Protein AF-0000000086745652 (afdb_homodimer)

Organism: NCBI:txid471575

Radius of gyration: 22.55 Å; Cα contacts (8 Å, |Δi|>4): 669; chains: 2; bounding box: 60×48×47 Å

Nearest PDB structures (foldseek):
  2cro-assembly1_A  TM=9.012E-01  e=8.575E-05  Phage 434
  3cro-assembly1_L  TM=8.797E-01  e=8.483E-04  Phage 434
  1r69-assembly1_A  TM=8.531E-01  e=6.665E-04  Phage 434
  1rpe-assembly1_L  TM=8.584E-01  e=1.374E-03  Phage 434
  1r63-assembly1_A  TM=8.403E-01  e=1.294E-03  Phage 434

Sequence (356 aa):
MKNLADRLKFVLYKLDISQAEAAKRCRLAQQSLNYIIRNNLDESKLSNRIAEGLNLNPEWLISGKGNFRNPEIYRVPLIDNYFSLGLYIRGQELGEDTQYLLTARFLGNRPFAKRIEKNKIAVCCSKEFEIESVFFHEYLYVTEDYCKVVESKDLYDQRNVYTICEWRIYNVDFSQSNMKNLADRLKFVLYKLDISQAEAAKRCRLAQQSLNYIIRNNLDESKLSNRIAEGLNLNPEWLISGKGNFRNPEIYRVPLIDNYFSLGLYIRGQELGEDTQYLLTARFLGNRPFAKRIEKNKIAVCCSKEFEIESVFFHEYLYVTEDYCKVVESKDLYDQRNVYTICEWRIYNVDFSQSN

Structure (mmCIF, N/CA/C/O backbone):
data_AF-0000000086745652-model_v1
#
loop_
_entity.id
_entity.type
_entity.pdbx_description
1 polymer 'HTH cro/C1-type domain-containing protein'
#
loop_
_atom_site.group_PDB
_atom_site.id
_atom_site.type_symbol
_atom_site.label_atom_id
_atom_site.label_alt_id
_atom_site.label_comp_id
_atom_site.label_asym_id
_atom_site.label_entity_id
_atom_site.label_seq_id
_atom_site.pdbx_PDB_ins_code
_atom_site.Cartn_x
_atom_site.Cartn_y
_atom_site.Cartn_z
_atom_site.occupancy
_atom_site.B_iso_or_equiv
_atom_site.auth_seq_id
_atom_site.auth_comp_id
_atom_site.auth_asym_id
_atom_site.auth_atom_id
_atom_site.pdbx_PDB_model_num
ATOM 1 N N . MET A 1 1 ? 15.023 1.817 -21.156 1 69.06 1 MET A N 1
ATOM 2 C CA . MET A 1 1 ? 16.094 2.523 -20.453 1 69.06 1 MET A CA 1
ATOM 3 C C . MET A 1 1 ? 17.125 1.544 -19.906 1 69.06 1 MET A C 1
ATOM 5 O O . MET A 1 1 ? 16.781 0.63 -19.156 1 69.06 1 MET A O 1
ATOM 9 N N . LYS A 1 2 ? 18.469 1.567 -20.359 1 75.44 2 LYS A N 1
ATOM 10 C CA . LYS A 1 2 ? 19.453 0.5 -20.234 1 75.44 2 LYS A CA 1
ATOM 11 C C . LYS A 1 2 ? 20.219 0.624 -18.922 1 75.44 2 LYS A C 1
ATOM 13 O O . LYS A 1 2 ? 20.609 -0.383 -18.328 1 75.44 2 LYS A O 1
ATOM 18 N N . ASN A 1 3 ? 20.625 1.764 -18.547 1 85 3 ASN A N 1
ATOM 19 C CA . ASN A 1 3 ? 21.453 1.954 -17.359 1 85 3 ASN A CA 1
ATOM 20 C C . ASN A 1 3 ? 20.984 3.145 -16.531 1 85 3 ASN A C 1
ATOM 22 O O . ASN A 1 3 ? 20 3.799 -16.875 1 85 3 ASN A O 1
ATOM 26 N N . LEU A 1 4 ? 21.609 3.34 -15.359 1 89.94 4 LEU A N 1
ATOM 27 C CA . LEU A 1 4 ? 21.266 4.418 -14.438 1 89.94 4 LEU A CA 1
ATOM 28 C C . LEU A 1 4 ? 21.266 5.766 -15.148 1 89.94 4 LEU A C 1
ATOM 30 O O . LEU A 1 4 ? 20.359 6.57 -14.961 1 89.94 4 LEU A O 1
ATOM 34 N N . ALA A 1 5 ? 22.297 5.961 -15.984 1 93 5 ALA A N 1
ATOM 35 C CA . ALA A 1 5 ? 22.422 7.227 -16.703 1 93 5 ALA A CA 1
ATOM 36 C C . ALA A 1 5 ? 21.219 7.473 -17.594 1 93 5 ALA A C 1
ATOM 38 O O . ALA A 1 5 ? 20.656 8.57 -17.609 1 93 5 ALA A O 1
ATOM 39 N N . ASP A 1 6 ? 20.828 6.508 -18.281 1 92.19 6 ASP A N 1
ATOM 40 C CA . ASP A 1 6 ? 19.672 6.605 -19.172 1 92.19 6 ASP A CA 1
ATOM 41 C C . ASP A 1 6 ? 18.406 6.93 -18.375 1 92.19 6 ASP A C 1
ATOM 43 O O . ASP A 1 6 ? 17.594 7.746 -18.797 1 92.19 6 ASP A O 1
ATOM 47 N N . ARG A 1 7 ? 18.266 6.238 -17.234 1 90 7 ARG A N 1
ATOM 48 C CA . ARG A 1 7 ? 17.094 6.445 -16.406 1 90 7 ARG A CA 1
ATOM 49 C C . ARG A 1 7 ? 17.062 7.852 -15.828 1 90 7 ARG A C 1
ATOM 51 O O . ARG A 1 7 ? 16 8.469 -15.719 1 90 7 ARG A O 1
ATOM 58 N N . LEU A 1 8 ? 18.219 8.336 -15.484 1 91.31 8 LEU A N 1
ATOM 59 C CA . LEU A 1 8 ? 18.312 9.695 -14.977 1 91.31 8 LEU A CA 1
ATOM 60 C C . LEU A 1 8 ? 17.969 10.711 -16.062 1 91.31 8 LEU A C 1
ATOM 62 O O . LEU A 1 8 ? 17.25 11.68 -15.805 1 91.31 8 LEU A O 1
ATOM 66 N N . LYS A 1 9 ? 18.422 10.461 -17.234 1 91.44 9 LYS A N 1
ATOM 67 C CA . LYS A 1 9 ? 18.094 11.344 -18.344 1 91.44 9 LYS A CA 1
ATOM 68 C C . LYS A 1 9 ? 16.594 11.359 -18.594 1 91.44 9 LYS A C 1
ATOM 70 O O . LYS A 1 9 ? 16.016 12.422 -18.844 1 91.44 9 LYS A O 1
ATOM 75 N N . PHE A 1 10 ? 16.094 10.203 -18.578 1 88.94 10 PHE A N 1
ATOM 76 C CA . PHE A 1 10 ? 14.656 10.055 -18.75 1 88.94 10 PHE A CA 1
ATOM 77 C C . PHE A 1 10 ? 13.898 10.891 -17.734 1 88.94 10 PHE A C 1
ATOM 79 O O . PHE A 1 10 ? 12.953 11.602 -18.078 1 88.94 10 PHE A O 1
ATOM 86 N N . VAL A 1 11 ? 14.289 10.773 -16.453 1 87 11 VAL A N 1
ATOM 87 C CA . VAL A 1 11 ? 13.617 11.469 -15.359 1 87 11 VAL A CA 1
ATOM 88 C C . VAL A 1 11 ? 13.75 12.977 -15.547 1 87 11 VAL A C 1
ATOM 90 O O . VAL A 1 11 ? 12.789 13.719 -15.352 1 87 11 VAL A O 1
ATOM 93 N N . LEU A 1 12 ? 14.969 13.398 -15.898 1 88.88 12 LEU A N 1
ATOM 94 C CA . LEU A 1 12 ? 15.18 14.828 -16.125 1 88.88 12 LEU A CA 1
ATOM 95 C C . LEU A 1 12 ? 14.289 15.344 -17.25 1 88.88 12 LEU A C 1
ATOM 97 O O . LEU A 1 12 ? 13.719 16.438 -17.141 1 88.88 12 LEU A O 1
ATOM 101 N N . TYR A 1 13 ? 14.172 14.555 -18.203 1 85.12 13 TYR A N 1
ATOM 102 C CA . TYR A 1 13 ? 13.297 14.891 -19.312 1 85.12 13 TYR A CA 1
ATOM 103 C C . TYR A 1 13 ? 11.836 14.93 -18.875 1 85.12 13 TYR A C 1
ATOM 105 O O . TYR A 1 13 ? 11.125 15.891 -19.156 1 85.12 13 TYR A O 1
ATOM 113 N N . LYS A 1 14 ? 11.406 13.906 -18.172 1 80.06 14 LYS A N 1
ATOM 114 C CA . LYS A 1 14 ? 10.016 13.773 -17.75 1 80.06 14 LYS A CA 1
ATOM 115 C C . LYS A 1 14 ? 9.633 14.891 -16.781 1 80.06 14 LYS A C 1
ATOM 117 O O . LYS A 1 14 ? 8.508 15.391 -16.812 1 80.06 14 LYS A O 1
ATOM 122 N N . LEU A 1 15 ? 10.586 15.172 -15.867 1 78.31 15 LEU A N 1
ATOM 123 C CA . LEU A 1 15 ? 10.328 16.203 -14.859 1 78.31 15 LEU A CA 1
ATOM 124 C C . LEU A 1 15 ? 10.594 17.594 -15.422 1 78.31 15 LEU A C 1
ATOM 126 O O . LEU A 1 15 ? 10.281 18.594 -14.781 1 78.31 15 LEU A O 1
ATOM 130 N N . ASP A 1 16 ? 11.141 17.594 -16.625 1 86.94 16 ASP A N 1
ATOM 131 C CA . ASP A 1 16 ? 11.5 18.828 -17.297 1 86.94 16 ASP A CA 1
ATOM 132 C C . ASP A 1 16 ? 12.359 19.719 -16.391 1 86.94 16 ASP A C 1
ATOM 134 O O . ASP A 1 16 ? 12.039 20.891 -16.188 1 86.94 16 ASP A O 1
ATOM 138 N N . ILE A 1 17 ? 13.367 19.141 -15.844 1 86.62 17 ILE A N 1
ATOM 139 C CA . ILE A 1 17 ? 14.297 19.891 -15.008 1 86.62 17 ILE A CA 1
ATOM 140 C C . ILE A 1 17 ? 15.727 19.672 -15.516 1 86.62 17 ILE A C 1
ATOM 142 O O . ILE A 1 17 ? 16.016 18.672 -16.172 1 86.62 17 ILE A O 1
ATOM 146 N N . SER A 1 18 ? 16.578 20.688 -15.211 1 91.94 18 SER A N 1
ATOM 147 C CA . SER A 1 18 ? 17.984 20.609 -15.578 1 91.94 18 SER A CA 1
ATOM 148 C C . SER A 1 18 ? 18.75 19.734 -14.594 1 91.94 18 SER A C 1
ATOM 150 O O . SER A 1 18 ? 18.266 19.422 -13.508 1 91.94 18 SER A O 1
ATOM 152 N N . GLN A 1 19 ? 19.969 19.344 -15.094 1 92.69 19 GLN A N 1
ATOM 153 C CA . GLN A 1 19 ? 20.844 18.609 -14.188 1 92.69 19 GLN A CA 1
ATOM 154 C C . GLN A 1 19 ? 21.156 19.406 -12.938 1 92.69 19 GLN A C 1
ATOM 156 O O . GLN A 1 19 ? 21.234 18.859 -11.836 1 92.69 19 GLN A O 1
ATOM 161 N N . ALA A 1 20 ? 21.328 20.719 -13.102 1 92.5 20 ALA A N 1
ATOM 162 C CA . ALA A 1 20 ? 21.625 21.609 -11.984 1 92.5 20 ALA A CA 1
ATOM 163 C C . ALA A 1 20 ? 20.469 21.625 -10.977 1 92.5 20 ALA A C 1
ATOM 165 O O . ALA A 1 20 ? 20.703 21.5 -9.766 1 92.5 20 ALA A O 1
ATOM 166 N N . GLU A 1 21 ? 19.328 21.734 -11.445 1 89.88 21 GLU A N 1
ATOM 167 C CA . GLU A 1 21 ? 18.141 21.75 -10.586 1 89.88 21 GLU A CA 1
ATOM 168 C C . GLU A 1 21 ? 17.969 20.391 -9.883 1 89.88 21 GLU A C 1
ATOM 170 O O . GLU A 1 21 ? 17.625 20.344 -8.703 1 89.88 21 GLU A O 1
ATOM 175 N N . ALA A 1 22 ? 18.062 19.344 -10.633 1 93.12 22 ALA A N 1
ATOM 176 C CA . ALA A 1 22 ? 17.969 18.016 -10.047 1 93.12 22 ALA A CA 1
ATOM 177 C C . ALA A 1 22 ? 18.984 17.844 -8.922 1 93.12 22 ALA A C 1
ATOM 179 O O . ALA A 1 22 ? 18.656 17.328 -7.855 1 93.12 22 ALA A O 1
ATOM 180 N N . ALA A 1 23 ? 20.219 18.281 -9.188 1 92.56 23 ALA A N 1
ATOM 181 C CA . ALA A 1 23 ? 21.281 18.172 -8.188 1 92.56 23 ALA A CA 1
ATOM 182 C C . ALA A 1 23 ? 20.906 18.938 -6.922 1 92.56 23 ALA A C 1
ATOM 184 O O . ALA A 1 23 ? 21.109 18.453 -5.809 1 92.56 23 ALA A O 1
ATOM 185 N N . LYS A 1 24 ? 20.391 20.047 -7.102 1 87.75 24 LYS A N 1
ATOM 186 C CA . LYS A 1 24 ? 19.953 20.859 -5.973 1 87.75 24 LYS A CA 1
ATOM 187 C C . LYS A 1 24 ? 18.875 20.141 -5.16 1 87.75 24 LYS A C 1
ATOM 189 O O . LYS A 1 24 ? 18.969 20.078 -3.932 1 87.75 24 LYS A O 1
ATOM 194 N N . ARG A 1 25 ? 17.938 19.562 -5.859 1 84.38 25 ARG A N 1
ATOM 195 C CA . ARG A 1 25 ? 16.859 18.828 -5.195 1 84.38 25 ARG A CA 1
ATOM 196 C C . ARG A 1 25 ? 17.406 17.641 -4.418 1 84.38 25 ARG A C 1
ATOM 198 O O . ARG A 1 25 ? 16.844 17.266 -3.381 1 84.38 25 ARG A O 1
ATOM 205 N N . CYS A 1 26 ? 18.406 17.141 -4.93 1 86.5 26 CYS A N 1
ATOM 206 C CA . CYS A 1 26 ? 19 15.953 -4.336 1 86.5 26 CYS A CA 1
ATOM 207 C C . CYS A 1 26 ? 20.047 16.328 -3.297 1 86.5 26 CYS A C 1
ATOM 209 O O . CYS A 1 26 ? 20.625 15.445 -2.65 1 86.5 26 CYS A O 1
ATOM 211 N N . ARG A 1 27 ? 20.281 17.578 -3.195 1 86.12 27 ARG A N 1
ATOM 212 C CA . ARG A 1 27 ? 21.328 18.078 -2.322 1 86.12 27 ARG A CA 1
ATOM 213 C C . ARG A 1 27 ? 22.688 17.484 -2.711 1 86.12 27 ARG A C 1
ATOM 215 O O . ARG A 1 27 ? 23.438 17.016 -1.851 1 86.12 27 ARG A O 1
ATOM 222 N N . LEU A 1 28 ? 22.891 17.469 -3.918 1 89.62 28 LEU A N 1
ATOM 223 C CA . LEU A 1 28 ? 24.141 17 -4.5 1 89.62 28 LEU A CA 1
ATOM 224 C C . LEU A 1 28 ? 24.781 18.109 -5.344 1 89.62 28 LEU A C 1
ATOM 226 O O . LEU A 1 28 ? 24.109 19.031 -5.777 1 89.62 28 LEU A O 1
ATOM 230 N N . ALA A 1 29 ? 26.141 17.953 -5.465 1 90.94 29 ALA A N 1
ATOM 231 C CA . ALA A 1 29 ? 26.797 18.812 -6.453 1 90.94 29 ALA A CA 1
ATOM 232 C C . ALA A 1 29 ? 26.391 18.422 -7.871 1 90.94 29 ALA A C 1
ATOM 234 O O . ALA A 1 29 ? 26.234 17.25 -8.18 1 90.94 29 ALA A O 1
ATOM 235 N N . GLN A 1 30 ? 26.219 19.531 -8.648 1 92.88 30 GLN A N 1
ATOM 236 C CA . GLN A 1 30 ? 25.875 19.297 -10.039 1 92.88 30 GLN A CA 1
ATOM 237 C C . GLN A 1 30 ? 26.875 18.359 -10.703 1 92.88 30 GLN A C 1
ATOM 239 O O . GLN A 1 30 ? 26.5 17.531 -11.547 1 92.88 30 GLN A O 1
ATOM 244 N N . GLN A 1 31 ? 28.094 18.438 -10.32 1 93.62 31 GLN A N 1
ATOM 245 C CA . GLN A 1 31 ? 29.156 17.625 -10.906 1 93.62 31 GLN A CA 1
ATOM 246 C C . GLN A 1 31 ? 28.922 16.141 -10.68 1 93.62 31 GLN A C 1
ATOM 248 O O . GLN A 1 31 ? 29.297 15.312 -11.508 1 93.62 31 GLN A O 1
ATOM 253 N N . SER A 1 32 ? 28.391 15.844 -9.57 1 93.5 32 SER A N 1
ATOM 254 C CA . SER A 1 32 ? 28.094 14.445 -9.258 1 93.5 32 SER A CA 1
ATOM 255 C C . SER A 1 32 ? 27.094 13.852 -10.242 1 93.5 32 SER A C 1
ATOM 257 O O . SER A 1 32 ? 27.297 12.75 -10.75 1 93.5 32 SER A O 1
ATOM 259 N N . LEU A 1 33 ? 26 14.602 -10.469 1 93.56 33 LEU A N 1
ATOM 260 C CA . LEU A 1 33 ? 25 14.141 -11.422 1 93.56 33 LEU A CA 1
ATOM 261 C C . LEU A 1 33 ? 25.562 14.117 -12.836 1 93.56 33 LEU A C 1
ATOM 263 O O . LEU A 1 33 ? 25.297 13.18 -13.602 1 93.56 33 LEU A O 1
ATOM 267 N N . ASN A 1 34 ? 26.297 15.148 -13.148 1 93.81 34 ASN A N 1
ATOM 268 C CA . ASN A 1 34 ? 26.938 15.227 -14.453 1 93.81 34 ASN A CA 1
ATOM 269 C C . ASN A 1 34 ? 27.859 14.031 -14.695 1 93.81 34 ASN A C 1
ATOM 271 O O . ASN A 1 34 ? 27.906 13.484 -15.797 1 93.81 34 ASN A O 1
ATOM 275 N N . TYR A 1 35 ? 28.562 13.68 -13.695 1 94.88 35 TYR A N 1
ATOM 276 C CA . TYR A 1 35 ? 29.484 12.539 -13.789 1 94.88 35 TYR A CA 1
ATOM 277 C C . TYR A 1 35 ? 28.719 11.258 -14.117 1 94.88 35 TYR A C 1
ATOM 279 O O . TYR A 1 35 ? 29.141 10.492 -14.984 1 94.88 35 TYR A O 1
ATOM 287 N N . ILE A 1 36 ? 27.625 11.07 -13.461 1 94.38 36 ILE A N 1
ATOM 288 C CA . ILE A 1 36 ? 26.828 9.867 -13.672 1 94.38 36 ILE A CA 1
ATOM 289 C C . ILE A 1 36 ? 26.328 9.828 -15.109 1 94.38 36 ILE A C 1
ATOM 291 O O . ILE A 1 36 ? 26.438 8.797 -15.781 1 94.38 36 ILE A O 1
ATOM 295 N N . ILE A 1 37 ? 25.781 10.961 -15.594 1 94.25 37 ILE A N 1
ATOM 296 C CA . ILE A 1 37 ? 25.125 11.031 -16.891 1 94.25 37 ILE A CA 1
ATOM 297 C C . ILE A 1 37 ? 26.188 11.016 -18 1 94.25 37 ILE A C 1
ATOM 299 O O . ILE A 1 37 ? 26.078 10.258 -18.969 1 94.25 37 ILE A O 1
ATOM 303 N N . ARG A 1 38 ? 27.234 11.742 -17.812 1 93.81 38 ARG A N 1
ATOM 304 C CA . ARG A 1 38 ? 28.266 11.883 -18.844 1 93.81 38 ARG A CA 1
ATOM 305 C C . ARG A 1 38 ? 29.031 10.578 -19.031 1 93.81 38 ARG A C 1
ATOM 307 O O . ARG A 1 38 ? 29.406 10.227 -20.156 1 93.81 38 ARG A O 1
ATOM 314 N N . ASN A 1 39 ? 29.297 9.93 -17.938 1 94.56 39 ASN A N 1
ATOM 315 C CA . ASN A 1 39 ? 30.094 8.711 -18.016 1 94.56 39 ASN A CA 1
ATOM 316 C C . ASN A 1 39 ? 29.219 7.477 -18.219 1 94.56 39 ASN A C 1
ATOM 318 O O . ASN A 1 39 ? 29.703 6.348 -18.141 1 94.56 39 ASN A O 1
ATOM 322 N N . ASN A 1 40 ? 27.953 7.645 -18.391 1 92.94 40 ASN A N 1
ATOM 323 C CA . ASN A 1 40 ? 27 6.578 -18.688 1 92.94 40 ASN A CA 1
ATOM 324 C C . ASN A 1 40 ? 27.078 5.453 -17.656 1 92.94 40 ASN A C 1
ATOM 326 O O . ASN A 1 40 ? 27.203 4.285 -18.016 1 92.94 40 ASN A O 1
ATOM 330 N N . LEU A 1 41 ? 27.016 5.809 -16.375 1 91.44 41 LEU A N 1
ATOM 331 C CA . LEU A 1 41 ? 27.188 4.836 -15.305 1 91.44 41 LEU A CA 1
ATOM 332 C C . LEU A 1 41 ? 25.984 3.918 -15.195 1 91.44 41 LEU A C 1
ATOM 334 O O . LEU A 1 41 ? 24.844 4.367 -15.344 1 91.44 41 LEU A O 1
ATOM 338 N N . ASP A 1 42 ? 26.25 2.648 -14.875 1 86.38 42 ASP A N 1
ATOM 339 C CA . ASP A 1 42 ? 25.203 1.664 -14.656 1 86.38 42 ASP A CA 1
ATOM 340 C C . ASP A 1 42 ? 24.656 1.742 -13.234 1 86.38 42 ASP A C 1
ATOM 342 O O . ASP A 1 42 ? 23.5 1.385 -12.984 1 86.38 42 ASP A O 1
ATOM 346 N N . GLU A 1 43 ? 25.562 2.168 -12.32 1 82.69 43 GLU A N 1
ATOM 347 C CA . GLU A 1 43 ? 25.219 2.24 -10.906 1 82.69 43 GLU A CA 1
ATOM 348 C C . GLU A 1 43 ? 25.953 3.373 -10.211 1 82.69 43 GLU A C 1
ATOM 350 O O . GLU A 1 43 ? 26.938 3.895 -10.742 1 82.69 43 GLU A O 1
ATOM 355 N N . SER A 1 44 ? 25.391 3.908 -9.203 1 85.19 44 SER A N 1
ATOM 356 C CA . SER A 1 44 ? 26 4.945 -8.383 1 85.19 44 SER A CA 1
ATOM 357 C C . SER A 1 44 ? 25.578 4.82 -6.926 1 85.19 44 SER A C 1
ATOM 359 O O . SER A 1 44 ? 24.438 4.48 -6.633 1 85.19 44 SER A O 1
ATOM 361 N N . LYS A 1 45 ? 26.5 4.996 -6.055 1 77.31 45 LYS A N 1
ATOM 362 C CA . LYS A 1 45 ? 26.172 5.031 -4.629 1 77.31 45 LYS A CA 1
ATOM 363 C C . LYS A 1 45 ? 25.203 6.152 -4.309 1 77.31 45 LYS A C 1
ATOM 365 O O . LYS A 1 45 ? 24.562 6.148 -3.25 1 77.31 45 LYS A O 1
ATOM 370 N N . LEU A 1 46 ? 25.062 7.059 -5.195 1 81 46 LEU A N 1
ATOM 371 C CA . LEU A 1 46 ? 24.219 8.234 -4.977 1 81 46 LEU A CA 1
ATOM 372 C C . LEU A 1 46 ? 22.781 7.953 -5.383 1 81 46 LEU A C 1
ATOM 374 O O . LEU A 1 46 ? 21.906 8.812 -5.223 1 81 46 LEU A O 1
ATOM 378 N N . SER A 1 47 ? 22.5 6.766 -5.848 1 83.75 47 SER A N 1
ATOM 379 C CA . SER A 1 47 ? 21.203 6.461 -6.445 1 83.75 47 SER A CA 1
ATOM 380 C C . SER A 1 47 ? 20.062 6.676 -5.453 1 83.75 47 SER A C 1
ATOM 382 O O . SER A 1 47 ? 19.031 7.23 -5.801 1 83.75 47 SER A O 1
ATOM 384 N N . ASN A 1 48 ? 20.219 6.285 -4.27 1 70 48 ASN A N 1
ATOM 385 C CA . ASN A 1 48 ? 19.172 6.453 -3.27 1 70 48 ASN A CA 1
ATOM 386 C C . ASN A 1 48 ? 18.891 7.926 -2.988 1 70 48 ASN A C 1
ATOM 388 O O . ASN A 1 48 ? 17.734 8.328 -2.881 1 70 48 ASN A O 1
ATOM 392 N N . ARG A 1 49 ? 19.953 8.664 -2.867 1 72.88 49 ARG A N 1
ATOM 393 C CA . ARG A 1 49 ? 19.797 10.094 -2.633 1 72.88 49 ARG A CA 1
ATOM 394 C C . ARG A 1 49 ? 19.094 10.773 -3.805 1 72.88 49 ARG A C 1
ATOM 396 O O . ARG A 1 49 ? 18.25 11.648 -3.607 1 72.88 49 ARG A O 1
ATOM 403 N N . ILE A 1 50 ? 19.469 10.359 -4.977 1 87.62 50 ILE A N 1
ATOM 404 C CA . ILE A 1 50 ? 18.844 10.906 -6.18 1 87.62 50 ILE A CA 1
ATOM 405 C C . ILE A 1 50 ? 17.359 10.539 -6.211 1 87.62 50 ILE A C 1
ATOM 407 O O . ILE A 1 50 ? 16.516 11.383 -6.492 1 87.62 50 ILE A O 1
ATOM 411 N N . ALA A 1 51 ? 17.078 9.32 -5.844 1 81.12 51 ALA A N 1
ATOM 412 C CA . ALA A 1 51 ? 15.688 8.883 -5.828 1 81.12 51 ALA A CA 1
ATOM 413 C C . ALA A 1 51 ? 14.867 9.695 -4.832 1 81.12 51 ALA A C 1
ATOM 415 O O . ALA A 1 51 ? 13.75 10.117 -5.137 1 81.12 51 ALA A O 1
ATOM 416 N N . GLU A 1 52 ? 15.445 9.891 -3.734 1 70.12 52 GLU A N 1
ATOM 417 C CA . GLU A 1 52 ? 14.773 10.656 -2.691 1 70.12 52 GLU A CA 1
ATOM 418 C C . GLU A 1 52 ? 14.562 12.109 -3.127 1 70.12 52 GLU A C 1
ATOM 420 O O . GLU A 1 52 ? 13.461 12.648 -2.99 1 70.12 52 GLU A O 1
ATOM 425 N N . GLY A 1 53 ? 15.57 12.68 -3.611 1 76.19 53 GLY A N 1
ATOM 426 C CA . GLY A 1 53 ? 15.523 14.086 -3.984 1 76.19 53 GLY A CA 1
ATOM 427 C C . GLY A 1 53 ? 14.57 14.359 -5.137 1 76.19 53 GLY A C 1
ATOM 428 O O . GLY A 1 53 ? 13.984 15.445 -5.215 1 76.19 53 GLY A O 1
ATOM 429 N N . LEU A 1 54 ? 14.453 13.352 -6.02 1 82.31 54 LEU A N 1
ATOM 430 C CA . LEU A 1 54 ? 13.602 13.523 -7.191 1 82.31 54 LEU A CA 1
ATOM 431 C C . LEU A 1 54 ? 12.297 12.75 -7.035 1 82.31 54 LEU A C 1
ATOM 433 O O . LEU A 1 54 ? 11.508 12.648 -7.98 1 82.31 54 LEU A O 1
ATOM 437 N N . ASN A 1 55 ? 12.078 12.164 -5.809 1 74.94 55 ASN A N 1
ATOM 438 C CA . ASN A 1 55 ? 10.891 11.375 -5.492 1 74.94 55 ASN A CA 1
ATOM 439 C C . ASN A 1 55 ? 10.672 10.258 -6.516 1 74.94 55 ASN A C 1
ATOM 441 O O . ASN A 1 55 ? 9.578 10.125 -7.062 1 74.94 55 ASN A O 1
ATOM 445 N N . LEU A 1 56 ? 11.758 9.648 -6.75 1 77.38 56 LEU A N 1
ATOM 446 C CA . LEU A 1 56 ? 11.719 8.531 -7.688 1 77.38 56 LEU A CA 1
ATOM 447 C C . LEU A 1 56 ? 11.641 7.203 -6.945 1 77.38 56 LEU A C 1
ATOM 449 O O . LEU A 1 56 ? 11.992 7.121 -5.766 1 77.38 56 LEU A O 1
ATOM 453 N N . ASN A 1 57 ? 11.055 6.25 -7.605 1 69.44 57 ASN A N 1
ATOM 454 C CA . ASN A 1 57 ? 11.172 4.855 -7.18 1 69.44 57 ASN A CA 1
ATOM 455 C C . ASN A 1 57 ? 12.625 4.395 -7.172 1 69.44 57 ASN A C 1
ATOM 457 O O . ASN A 1 57 ? 13.258 4.289 -8.227 1 69.44 57 ASN A O 1
ATOM 461 N N . PRO A 1 58 ? 13.156 4.211 -5.953 1 70.5 58 PRO A N 1
ATOM 462 C CA . PRO A 1 58 ? 14.578 3.844 -5.91 1 70.5 58 PRO A CA 1
ATOM 463 C C . PRO A 1 58 ? 14.867 2.535 -6.641 1 70.5 58 PRO A C 1
ATOM 465 O O . PRO A 1 58 ? 15.922 2.396 -7.266 1 70.5 58 PRO A O 1
ATOM 468 N N . GLU A 1 59 ? 13.938 1.68 -6.582 1 64.81 59 GLU A N 1
ATOM 469 C CA . GLU A 1 59 ? 14.148 0.411 -7.273 1 64.81 59 GLU A CA 1
ATOM 470 C C . GLU A 1 59 ? 14.242 0.614 -8.781 1 64.81 59 GLU A C 1
ATOM 472 O O . GLU A 1 59 ? 15.094 0.023 -9.445 1 64.81 59 GLU A O 1
ATOM 477 N N . TRP A 1 60 ? 13.32 1.39 -9.25 1 75.12 60 TRP A N 1
ATOM 478 C CA . TRP A 1 60 ? 13.367 1.696 -10.68 1 75.12 60 TRP A CA 1
ATOM 479 C C . TRP A 1 60 ? 14.68 2.377 -11.047 1 75.12 60 TRP A C 1
ATOM 481 O O . TRP A 1 60 ? 15.297 2.037 -12.062 1 75.12 60 TRP A O 1
ATOM 491 N N . LEU A 1 61 ? 15.078 3.352 -10.188 1 81.75 61 LEU A N 1
ATOM 492 C CA . LEU A 1 61 ? 16.281 4.109 -10.523 1 81.75 61 LEU A CA 1
ATOM 493 C C . LEU A 1 61 ? 17.516 3.201 -10.539 1 81.75 61 LEU A C 1
ATOM 495 O O . LEU A 1 61 ? 18.375 3.342 -11.398 1 81.75 61 LEU A O 1
ATOM 499 N N . ILE A 1 62 ? 17.5 2.227 -9.648 1 74.12 62 ILE A N 1
ATOM 500 C CA . ILE A 1 62 ? 18.688 1.383 -9.461 1 74.12 62 ILE A CA 1
ATOM 501 C C . ILE A 1 62 ? 18.641 0.222 -10.453 1 74.12 62 ILE A C 1
ATOM 503 O O . ILE A 1 62 ? 19.656 -0.091 -11.086 1 74.12 62 ILE A O 1
ATOM 507 N N . SER A 1 63 ? 17.453 -0.337 -10.672 1 69.38 63 SER A N 1
ATOM 508 C CA . SER A 1 63 ? 17.438 -1.591 -11.422 1 69.38 63 SER A CA 1
ATOM 509 C C . SER A 1 63 ? 16.641 -1.444 -12.719 1 69.38 63 SER A C 1
ATOM 511 O O . SER A 1 63 ? 16.734 -2.295 -13.609 1 69.38 63 SER A O 1
ATOM 513 N N . GLY A 1 64 ? 15.93 -0.391 -12.773 1 70.75 64 GLY A N 1
ATOM 514 C CA . GLY A 1 64 ? 15.078 -0.215 -13.938 1 70.75 64 GLY A CA 1
ATOM 515 C C . GLY A 1 64 ? 13.742 -0.917 -13.812 1 70.75 64 GLY A C 1
ATOM 516 O O . GLY A 1 64 ? 12.914 -0.849 -14.719 1 70.75 64 GLY A O 1
ATOM 517 N N . LYS A 1 65 ? 13.625 -1.485 -12.664 1 60.75 65 LYS A N 1
ATOM 518 C CA . LYS A 1 65 ? 12.383 -2.234 -12.477 1 60.75 65 LYS A CA 1
ATOM 519 C C . LYS A 1 65 ? 11.297 -1.354 -11.859 1 60.75 65 LYS A C 1
ATOM 521 O O . LYS A 1 65 ? 11.562 -0.582 -10.938 1 60.75 65 LYS A O 1
ATOM 526 N N . GLY A 1 66 ? 10.086 -1.334 -12.43 1 60.22 66 GLY A N 1
ATOM 527 C CA . GLY A 1 66 ? 8.961 -0.568 -11.914 1 60.22 66 GLY A CA 1
ATOM 528 C C . GLY A 1 66 ? 8.805 0.783 -12.586 1 60.22 66 GLY A C 1
ATOM 529 O O . GLY A 1 66 ? 9.375 1.024 -13.648 1 60.22 66 GLY A O 1
ATOM 530 N N . ASN A 1 67 ? 7.953 1.679 -11.977 1 62.88 67 ASN A N 1
ATOM 531 C CA . ASN A 1 67 ? 7.734 3.047 -12.438 1 62.88 67 ASN A CA 1
ATOM 532 C C . ASN A 1 67 ? 8.734 4.016 -11.805 1 62.88 67 ASN A C 1
ATOM 534 O O . ASN A 1 67 ? 9.188 3.799 -10.68 1 62.88 67 ASN A O 1
ATOM 538 N N . PHE A 1 68 ? 9.172 4.961 -12.641 1 70.19 68 PHE A N 1
ATOM 539 C CA . PHE A 1 68 ? 10.203 5.871 -12.156 1 70.19 68 PHE A CA 1
ATOM 540 C C . PHE A 1 68 ? 9.68 6.699 -10.984 1 70.19 68 PHE A C 1
ATOM 542 O O . PHE A 1 68 ? 10.461 7.168 -10.156 1 70.19 68 PHE A O 1
ATOM 549 N N . ARG A 1 69 ? 8.422 6.906 -11.016 1 60.19 69 ARG A N 1
ATOM 550 C CA . ARG A 1 69 ? 7.879 7.66 -9.883 1 60.19 69 ARG A CA 1
ATOM 551 C C . ARG A 1 69 ? 7.73 6.773 -8.656 1 60.19 69 ARG A C 1
ATOM 553 O O . ARG A 1 69 ? 7.406 5.59 -8.773 1 60.19 69 ARG A O 1
ATOM 560 N N . ASN A 1 70 ? 8.445 7.188 -7.609 1 54.69 70 ASN A N 1
ATOM 561 C CA . ASN A 1 70 ? 8.156 6.48 -6.363 1 54.69 70 ASN A CA 1
ATOM 562 C C . ASN A 1 70 ? 6.672 6.129 -6.254 1 54.69 70 ASN A C 1
ATOM 564 O O . ASN A 1 70 ? 5.812 6.988 -6.438 1 54.69 70 ASN A O 1
ATOM 568 N N . PRO A 1 71 ? 6.43 4.883 -6.473 1 53.62 71 PRO A N 1
ATOM 569 C CA . PRO A 1 71 ? 5.016 4.738 -6.121 1 53.62 71 PRO A CA 1
ATOM 570 C C . PRO A 1 71 ? 4.664 5.414 -4.797 1 53.62 71 PRO A C 1
ATOM 572 O O . PRO A 1 71 ? 5.41 5.301 -3.822 1 53.62 71 PRO A O 1
ATOM 575 N N . GLU A 1 72 ? 4.129 6.559 -4.895 1 63.94 72 GLU A N 1
ATOM 576 C CA . GLU A 1 72 ? 3.719 7.125 -3.613 1 63.94 72 GLU A CA 1
ATOM 577 C C . GLU A 1 72 ? 3.09 6.059 -2.717 1 63.94 72 GLU A C 1
ATOM 579 O O . GLU A 1 72 ? 2.221 5.305 -3.156 1 63.94 72 GLU A O 1
ATOM 584 N N . ILE A 1 73 ? 3.904 5.562 -1.692 1 73.38 73 ILE A N 1
ATOM 585 C CA . ILE A 1 73 ? 3.355 4.637 -0.709 1 73.38 73 ILE A CA 1
ATOM 586 C C . ILE A 1 73 ? 2.859 5.41 0.51 1 73.38 73 ILE A C 1
ATOM 588 O O . ILE A 1 73 ? 3.645 6.074 1.192 1 73.38 73 ILE A O 1
ATOM 592 N N . TYR A 1 74 ? 1.626 5.32 0.628 1 80.19 74 TYR A N 1
ATOM 593 C CA . TYR A 1 74 ? 1.025 5.934 1.807 1 80.19 74 TYR A CA 1
ATOM 594 C C . TYR A 1 74 ? 0.566 4.871 2.799 1 80.19 74 TYR A C 1
ATOM 596 O O . TYR A 1 74 ? 0.019 3.84 2.406 1 80.19 74 TYR A O 1
ATOM 604 N N . ARG A 1 75 ? 0.882 5.164 4.02 1 82.75 75 ARG A N 1
ATOM 605 C CA . ARG A 1 75 ? 0.458 4.281 5.105 1 82.75 75 ARG A CA 1
ATOM 606 C C . ARG A 1 75 ? -0.727 4.875 5.859 1 82.75 75 ARG A C 1
ATOM 608 O O . ARG A 1 75 ? -0.645 5.988 6.379 1 82.75 75 ARG A O 1
ATOM 615 N N . VAL A 1 76 ? -1.762 4.109 5.852 1 90.44 76 VAL A N 1
ATOM 616 C CA . VAL A 1 76 ? -2.965 4.527 6.562 1 90.44 76 VAL A CA 1
ATOM 617 C C . VAL A 1 76 ? -3.127 3.699 7.836 1 90.44 76 VAL A C 1
ATOM 619 O O . VAL A 1 76 ? -3.355 2.49 7.77 1 90.44 76 VAL A O 1
ATOM 622 N N . PRO A 1 77 ? -3.023 4.34 8.984 1 89.94 77 PRO A N 1
ATOM 623 C CA . PRO A 1 77 ? -3.131 3.555 10.211 1 89.94 77 PRO A CA 1
ATOM 624 C C . PRO A 1 77 ? -4.527 2.971 10.422 1 89.94 77 PRO A C 1
ATOM 626 O O . PRO A 1 77 ? -5.527 3.658 10.195 1 89.94 77 PRO A O 1
ATOM 629 N N . LEU A 1 78 ? -4.531 1.731 10.797 1 93.5 78 LEU A N 1
ATOM 630 C CA . LEU A 1 78 ? -5.762 1.06 11.203 1 93.5 78 LEU A CA 1
ATOM 631 C C . LEU A 1 78 ? -5.996 1.205 12.703 1 93.5 78 LEU A C 1
ATOM 633 O O . LEU A 1 78 ? -5.246 0.652 13.508 1 93.5 78 LEU A O 1
ATOM 637 N N . ILE A 1 79 ? -7.039 1.955 13.031 1 93.56 79 ILE A N 1
ATOM 638 C CA . ILE A 1 79 ? -7.297 2.271 14.43 1 93.56 79 ILE A CA 1
ATOM 639 C C . ILE A 1 79 ? -8.688 1.782 14.828 1 93.56 79 ILE A C 1
ATOM 641 O O . ILE A 1 79 ? -9.68 2.484 14.617 1 93.56 79 ILE A O 1
ATOM 645 N N . ASP A 1 80 ? -8.766 0.688 15.531 1 90.56 80 ASP A N 1
ATOM 646 C CA . ASP A 1 80 ? -10.047 0.052 15.828 1 90.56 80 ASP A CA 1
ATOM 647 C C . ASP A 1 80 ? -10.695 0.669 17.062 1 90.56 80 ASP A C 1
ATOM 649 O O . ASP A 1 80 ? -11.914 0.848 17.109 1 90.56 80 ASP A O 1
ATOM 653 N N . ASN A 1 81 ? -9.898 1.004 17.922 1 89.75 81 ASN A N 1
ATOM 654 C CA . ASN A 1 81 ? -10.398 1.579 19.172 1 89.75 81 ASN A CA 1
ATOM 655 C C . ASN A 1 81 ? -10.781 3.047 18.984 1 89.75 81 ASN A C 1
ATOM 657 O O . ASN A 1 81 ? -9.953 3.863 18.578 1 89.75 81 ASN A O 1
ATOM 661 N N . TYR A 1 82 ? -12.117 3.35 19.359 1 87.31 82 TYR A N 1
ATOM 662 C CA . TYR A 1 82 ? -12.594 4.707 19.109 1 87.31 82 TYR A CA 1
ATOM 663 C C . TYR A 1 82 ? -11.836 5.711 19.984 1 87.31 82 TYR A C 1
ATOM 665 O O . TYR A 1 82 ? -11.617 6.852 19.562 1 87.31 82 TYR A O 1
ATOM 673 N N . PHE A 1 83 ? -11.438 5.312 21.172 1 87.31 83 PHE A N 1
ATOM 674 C CA . PHE A 1 83 ? -10.664 6.207 22.031 1 87.31 83 PHE A CA 1
ATOM 675 C C . PHE A 1 83 ? -9.336 6.559 21.375 1 87.31 83 PHE A C 1
ATOM 677 O O . PHE A 1 83 ? -8.977 7.734 21.281 1 87.31 83 PHE A O 1
ATOM 684 N N . SER A 1 84 ? -8.641 5.578 20.891 1 90.19 84 SER A N 1
ATOM 685 C CA . SER A 1 84 ? -7.367 5.785 20.203 1 90.19 84 SER A CA 1
ATOM 686 C C . SER A 1 84 ? -7.547 6.645 18.953 1 90.19 84 SER A C 1
ATOM 688 O O . SER A 1 84 ? -6.699 7.48 18.641 1 90.19 84 SER A O 1
ATOM 690 N N . LEU A 1 85 ? -8.633 6.355 18.281 1 93.75 85 LEU A N 1
ATOM 691 C CA . LEU A 1 85 ? -8.922 7.133 17.078 1 93.75 85 LEU A CA 1
ATOM 692 C C . LEU A 1 85 ? -9.086 8.609 17.422 1 93.75 85 LEU A C 1
ATOM 694 O O . LEU A 1 85 ? -8.539 9.477 16.734 1 93.75 85 LEU A O 1
ATOM 698 N N . GLY A 1 86 ? -9.828 8.875 18.438 1 88.81 86 GLY A N 1
ATOM 699 C CA . GLY A 1 86 ? -9.977 10.25 18.906 1 88.81 86 GLY A CA 1
ATOM 700 C C . GLY A 1 86 ? -8.648 10.922 19.203 1 88.81 86 GLY A C 1
ATOM 701 O O . GLY A 1 86 ? -8.43 12.07 18.828 1 88.81 86 GLY A O 1
ATOM 702 N N . LEU A 1 87 ? -7.824 10.242 19.875 1 88.19 87 LEU A N 1
ATOM 703 C CA . LEU A 1 87 ? -6.508 10.766 20.219 1 88.19 87 LEU A CA 1
ATOM 704 C C . LEU A 1 87 ? -5.68 11.023 18.969 1 88.19 87 LEU A C 1
ATOM 706 O O . LEU A 1 87 ? -5.016 12.055 18.859 1 88.19 87 LEU A O 1
ATOM 710 N N . TYR A 1 88 ? -5.711 10.156 18.062 1 92.12 88 TYR A N 1
ATOM 711 C CA . TYR A 1 88 ? -4.969 10.297 16.812 1 92.12 88 TYR A CA 1
ATOM 712 C C . TYR A 1 88 ? -5.422 11.539 16.047 1 92.12 88 TYR A C 1
ATOM 714 O O . TYR A 1 88 ? -4.594 12.312 15.555 1 92.12 88 TYR A O 1
ATOM 722 N N . ILE A 1 89 ? -6.691 11.656 15.969 1 87.69 89 ILE A N 1
ATOM 723 C CA . ILE A 1 89 ? -7.27 12.781 15.242 1 87.69 89 ILE A CA 1
ATOM 724 C C . ILE A 1 89 ? -6.816 14.094 15.875 1 87.69 89 ILE A C 1
ATOM 726 O O . ILE A 1 89 ? -6.594 15.086 15.172 1 87.69 89 ILE A O 1
ATOM 730 N N . ARG A 1 90 ? -6.555 14.07 17.141 1 86.62 90 ARG A N 1
ATOM 731 C CA . ARG A 1 90 ? -6.152 15.266 17.875 1 86.62 90 ARG A CA 1
ATOM 732 C C . ARG A 1 90 ? -4.641 15.461 17.812 1 86.62 90 ARG A C 1
ATOM 734 O O . ARG A 1 90 ? -4.098 16.344 18.484 1 86.62 90 ARG A O 1
ATOM 741 N N . GLY A 1 91 ? -4.027 14.578 17.141 1 85 91 GLY A N 1
ATOM 742 C CA . GLY A 1 91 ? -2.615 14.812 16.875 1 85 91 GLY A CA 1
ATOM 743 C C . GLY A 1 91 ? -1.705 13.922 17.703 1 85 91 GLY A C 1
ATOM 744 O O . GLY A 1 91 ? -0.48 14.031 17.625 1 85 91 GLY A O 1
ATOM 745 N N . GLN A 1 92 ? -2.26 13.07 18.438 1 85.5 92 GLN A N 1
ATOM 746 C CA . GLN A 1 92 ? -1.431 12.18 19.234 1 85.5 92 GLN A CA 1
ATOM 747 C C . GLN A 1 92 ? -0.827 11.07 18.375 1 85.5 92 GLN A C 1
ATOM 749 O O . GLN A 1 92 ? -1.405 10.68 17.359 1 85.5 92 GLN A O 1
ATOM 754 N N . GLU A 1 93 ? 0.299 10.586 18.844 1 78.69 93 GLU A N 1
ATOM 755 C CA . GLU A 1 93 ? 0.981 9.523 18.109 1 78.69 93 GLU A CA 1
ATOM 756 C C . GLU A 1 93 ? 0.407 8.156 18.469 1 78.69 93 GLU A C 1
ATOM 758 O O . GLU A 1 93 ? -0.155 7.973 19.547 1 78.69 93 GLU A O 1
ATOM 763 N N . LEU A 1 94 ? 0.597 7.324 17.5 1 79 94 LEU A N 1
ATOM 764 C CA . LEU A 1 94 ? 0.102 5.965 17.688 1 79 94 LEU A CA 1
ATOM 765 C C . LEU A 1 94 ? 1.201 5.059 18.234 1 79 94 LEU A C 1
ATOM 767 O O . LEU A 1 94 ? 2.383 5.406 18.188 1 79 94 LEU A O 1
ATOM 771 N N . GLY A 1 95 ? 0.736 3.98 18.781 1 71.44 95 GLY A N 1
ATOM 772 C CA . GLY A 1 95 ? 1.673 3.006 19.312 1 71.44 95 GLY A CA 1
ATOM 773 C C . GLY A 1 95 ? 2.516 2.336 18.25 1 71.44 95 GLY A C 1
ATOM 774 O O . GLY A 1 95 ? 2.17 2.369 17.062 1 71.44 95 GLY A O 1
ATOM 775 N N . GLU A 1 96 ? 3.535 1.602 18.656 1 63.94 96 GLU A N 1
ATOM 776 C CA . GLU A 1 96 ? 4.469 0.933 17.75 1 63.94 96 GLU A CA 1
ATOM 777 C C . GLU A 1 96 ? 3.828 -0.285 17.094 1 63.94 96 GLU A C 1
ATOM 779 O O . GLU A 1 96 ? 4.242 -0.701 16.016 1 63.94 96 GLU A O 1
ATOM 784 N N . ASP A 1 97 ? 2.826 -0.709 17.672 1 69 97 ASP A N 1
ATOM 785 C CA . ASP A 1 97 ? 2.209 -1.936 17.172 1 69 97 ASP A CA 1
ATOM 786 C C . ASP A 1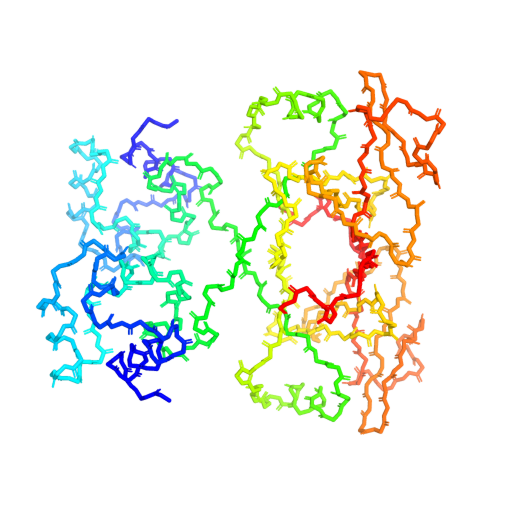 97 ? 1.039 -1.625 16.25 1 69 97 ASP A C 1
ATOM 788 O O . ASP A 1 97 ? 0.289 -2.525 15.859 1 69 97 ASP A O 1
ATOM 792 N N . THR A 1 98 ? 0.946 -0.409 15.867 1 79.44 98 THR A N 1
ATOM 793 C CA . THR A 1 98 ? -0.158 -0.021 14.992 1 79.44 98 THR A CA 1
ATOM 794 C C . THR A 1 98 ? -0.046 -0.711 13.641 1 79.44 98 THR A C 1
ATOM 796 O O . THR A 1 98 ? 1.042 -0.79 13.062 1 79.44 98 THR A O 1
ATOM 799 N N . GLN A 1 99 ? -1.19 -1.263 13.258 1 82.44 99 GLN A N 1
ATOM 800 C CA . GLN A 1 99 ? -1.272 -1.822 11.914 1 82.44 99 GLN A CA 1
ATOM 801 C C . GLN A 1 99 ? -1.582 -0.738 10.883 1 82.44 99 GLN A C 1
ATOM 803 O O . GLN A 1 99 ? -2.246 0.252 11.195 1 82.44 99 GLN A O 1
ATOM 808 N N . TYR A 1 100 ? -1.118 -0.984 9.625 1 86 100 TYR A N 1
ATOM 809 C CA . TYR A 1 100 ? -1.341 0.006 8.578 1 86 100 TYR A CA 1
ATOM 810 C C . TYR A 1 100 ? -1.863 -0.652 7.309 1 86 100 TYR A C 1
ATOM 812 O O . TYR A 1 100 ? -1.529 -1.803 7.016 1 86 100 TYR A O 1
ATOM 820 N N . LEU A 1 101 ? -2.707 0.081 6.66 1 90.44 101 LEU A N 1
ATOM 821 C CA . LEU A 1 101 ? -3.045 -0.223 5.273 1 90.44 101 LEU A CA 1
ATOM 822 C C . LEU A 1 101 ? -2.158 0.563 4.312 1 90.44 101 LEU A C 1
ATOM 824 O O . LEU A 1 101 ? -1.766 1.695 4.609 1 90.44 101 LEU A O 1
ATOM 828 N N . LEU A 1 102 ? -1.91 -0.08 3.219 1 87.88 102 LEU A N 1
ATOM 829 C CA . LEU A 1 102 ? -1.093 0.596 2.217 1 87.88 102 LEU A CA 1
ATOM 830 C C . LEU A 1 102 ? -1.95 1.079 1.052 1 87.88 102 LEU A C 1
ATOM 832 O O . LEU A 1 102 ? -2.9 0.403 0.652 1 87.88 102 LEU A O 1
ATOM 836 N N . THR A 1 103 ? -1.633 2.299 0.582 1 88.56 103 THR A N 1
ATOM 837 C CA . THR A 1 103 ? -2.295 2.834 -0.603 1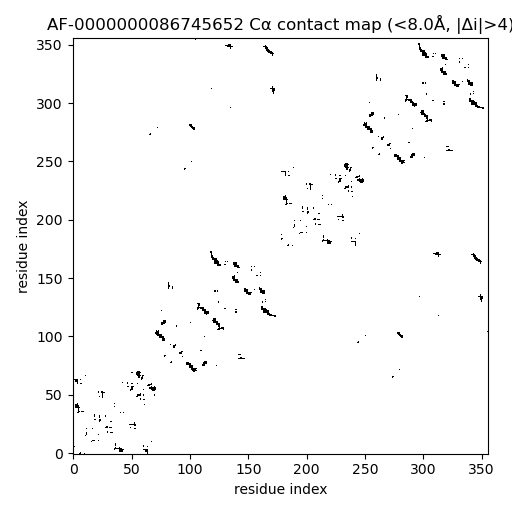 88.56 103 THR A CA 1
ATOM 838 C C . THR A 1 103 ? -1.325 3.676 -1.429 1 88.56 103 THR A C 1
ATOM 840 O O . THR A 1 103 ? -0.356 4.219 -0.895 1 88.56 103 THR A O 1
ATOM 843 N N . ALA A 1 104 ? -1.639 3.699 -2.66 1 81.38 104 ALA A N 1
ATOM 844 C CA . ALA A 1 104 ? -0.861 4.555 -3.555 1 81.38 104 ALA A CA 1
ATOM 845 C C . ALA A 1 104 ? -1.509 5.926 -3.703 1 81.38 104 ALA A C 1
ATOM 847 O O . ALA A 1 104 ? -1.044 6.758 -4.484 1 81.38 104 ALA A O 1
ATOM 848 N N . ARG A 1 105 ? -2.523 6.141 -2.961 1 81.69 105 ARG A N 1
ATOM 849 C CA . ARG A 1 105 ? -3.254 7.398 -3.047 1 81.69 105 ARG A CA 1
ATOM 850 C C . ARG A 1 105 ? -2.969 8.281 -1.836 1 81.69 105 ARG A C 1
ATOM 852 O O . ARG A 1 105 ? -2.951 7.801 -0.701 1 81.69 105 ARG A O 1
ATOM 859 N N . PHE A 1 106 ? -2.789 9.523 -2.201 1 80.06 106 PHE A N 1
ATOM 860 C CA . PHE A 1 106 ? -2.695 10.492 -1.114 1 80.06 106 PHE A CA 1
ATOM 861 C C . PHE A 1 106 ? -4.074 10.812 -0.552 1 80.06 106 PHE A C 1
ATOM 863 O O . PHE A 1 106 ? -4.98 11.203 -1.295 1 80.06 106 PHE A O 1
ATOM 870 N N . LEU A 1 107 ? -4.242 10.609 0.727 1 86.25 107 LEU A N 1
ATOM 871 C CA . LEU A 1 107 ? -5.555 10.781 1.347 1 86.25 107 LEU A CA 1
ATOM 872 C C . LEU A 1 107 ? -5.52 11.883 2.396 1 86.25 107 LEU A C 1
ATOM 874 O O . LEU A 1 107 ? -6.359 11.922 3.299 1 86.25 107 LEU A O 1
ATOM 878 N N . GLY A 1 108 ? -4.504 12.742 2.275 1 77.5 108 GLY A N 1
ATOM 879 C CA . GLY A 1 108 ? -4.34 13.805 3.256 1 77.5 108 GLY A CA 1
ATOM 880 C C . GLY A 1 108 ? -3.273 13.5 4.293 1 77.5 108 GLY A C 1
ATOM 881 O O . GLY A 1 108 ? -2.588 12.484 4.203 1 77.5 108 GLY A O 1
ATOM 882 N N . ASN A 1 109 ? -3.17 14.32 5.293 1 74.25 109 ASN A N 1
ATOM 883 C CA . ASN A 1 109 ? -2.039 14.289 6.211 1 74.25 109 ASN A CA 1
ATOM 884 C C . ASN A 1 109 ? -2.248 13.258 7.32 1 74.25 109 ASN A C 1
ATOM 886 O O . ASN A 1 109 ? -1.283 12.703 7.848 1 74.25 109 ASN A O 1
ATOM 890 N N . ARG A 1 110 ? -3.471 13.109 7.719 1 83.62 110 ARG A N 1
ATOM 891 C CA . ARG A 1 110 ? -3.748 12.172 8.805 1 83.62 110 ARG A CA 1
ATOM 892 C C . ARG A 1 110 ? -4.934 11.273 8.469 1 83.62 110 ARG A C 1
ATOM 894 O O . ARG A 1 110 ? -5.914 11.227 9.219 1 83.62 110 ARG A O 1
ATOM 901 N N . PRO A 1 111 ? -4.777 10.648 7.336 1 90.25 111 PRO A N 1
ATOM 902 C CA . PRO A 1 111 ? -5.82 9.664 7.059 1 90.25 111 PRO A CA 1
ATOM 903 C C . PRO A 1 111 ? -5.836 8.516 8.07 1 90.25 111 PRO A C 1
ATOM 905 O O . PRO A 1 111 ? -4.863 8.328 8.805 1 90.25 111 PRO A O 1
ATOM 908 N N . PHE A 1 112 ? -6.98 7.812 8.125 1 94.12 112 PHE A N 1
ATOM 909 C CA . PHE A 1 112 ? -7.051 6.664 9.023 1 94.12 112 PHE A CA 1
ATOM 910 C C . PHE A 1 112 ? -8.062 5.645 8.523 1 94.12 112 PHE A C 1
ATOM 912 O O . PHE A 1 112 ? -8.883 5.953 7.652 1 94.12 112 PHE A O 1
ATOM 919 N N . ALA A 1 113 ? -7.883 4.512 9.008 1 96.69 113 ALA A N 1
ATOM 920 C CA . ALA A 1 113 ? -8.812 3.426 8.711 1 96.69 113 ALA A CA 1
ATOM 921 C C . ALA A 1 113 ? -9.414 2.846 9.992 1 96.69 113 ALA A C 1
ATOM 923 O O . ALA A 1 113 ? -8.773 2.861 11.047 1 96.69 113 ALA A O 1
ATOM 924 N N . LYS A 1 114 ? -10.648 2.426 9.859 1 96.12 114 LYS A N 1
ATOM 925 C CA . LYS A 1 114 ? -11.359 1.83 10.977 1 96.12 114 LYS A CA 1
ATOM 926 C C . LYS A 1 114 ? -12.141 0.593 10.539 1 96.12 114 LYS A C 1
ATOM 928 O O . LYS A 1 114 ? -12.852 0.626 9.531 1 96.12 114 LYS A O 1
ATOM 933 N N . ARG A 1 115 ? -11.938 -0.433 11.289 1 95.12 115 ARG A N 1
ATOM 934 C CA . ARG A 1 115 ? -12.711 -1.642 11.031 1 95.12 115 ARG A CA 1
ATOM 935 C C . ARG A 1 115 ? -14.164 -1.468 11.484 1 95.12 115 ARG A C 1
ATOM 937 O O . ARG A 1 115 ? -14.422 -1.199 12.656 1 95.12 115 ARG A O 1
ATOM 944 N N . ILE A 1 116 ? -15.078 -1.593 10.547 1 95.06 116 ILE A N 1
ATOM 945 C CA . ILE A 1 116 ? -16.5 -1.399 10.828 1 95.06 116 ILE A CA 1
ATOM 946 C C . ILE A 1 116 ? -17.156 -2.75 11.086 1 95.06 116 ILE A C 1
ATOM 948 O O . ILE A 1 116 ? -18.062 -2.859 11.93 1 95.06 116 ILE A O 1
ATOM 952 N N . GLU A 1 117 ? -16.797 -3.732 10.391 1 92.94 117 GLU A N 1
ATOM 953 C CA . GLU A 1 117 ? -17.156 -5.137 10.562 1 92.94 117 GLU A CA 1
ATOM 954 C C . GLU A 1 117 ? -15.914 -6.023 10.57 1 92.94 117 GLU A C 1
ATOM 956 O O . GLU A 1 117 ? -14.812 -5.555 10.289 1 92.94 117 GLU A O 1
ATOM 961 N N . LYS A 1 118 ? -16.094 -7.262 10.914 1 91.25 118 LYS A N 1
ATOM 962 C CA . LYS A 1 118 ? -14.961 -8.188 11.008 1 91.25 118 LYS A CA 1
ATOM 963 C C . LYS A 1 118 ? -14.133 -8.172 9.719 1 91.25 118 LYS A C 1
ATOM 965 O O . LYS A 1 118 ? -12.906 -8.305 9.766 1 91.25 118 LYS A O 1
ATOM 970 N N . ASN A 1 119 ? -14.758 -7.973 8.602 1 93.75 119 ASN A N 1
ATOM 971 C CA . ASN A 1 119 ? -14.023 -8.062 7.344 1 93.75 119 ASN A CA 1
ATOM 972 C C . ASN A 1 119 ? -14.141 -6.777 6.531 1 93.75 119 ASN A C 1
ATOM 974 O O . ASN A 1 119 ? -13.883 -6.77 5.328 1 93.75 119 ASN A O 1
ATOM 978 N N . LYS A 1 120 ? -14.648 -5.758 7.133 1 95.88 120 LYS A N 1
ATOM 979 C CA . LYS A 1 120 ? -14.914 -4.527 6.395 1 95.88 120 LYS A CA 1
ATOM 980 C C . LYS A 1 120 ? -14.258 -3.326 7.07 1 95.88 120 LYS A C 1
ATOM 982 O O . LYS A 1 120 ? -14.516 -3.053 8.242 1 95.88 120 LYS A O 1
ATOM 987 N N . ILE A 1 121 ? -13.461 -2.635 6.242 1 96.88 121 ILE A N 1
ATOM 988 C CA . ILE A 1 121 ? -12.68 -1.518 6.77 1 96.88 121 ILE A CA 1
ATOM 989 C C . ILE A 1 121 ? -13.031 -0.243 6.008 1 96.88 121 ILE A C 1
ATOM 991 O O . ILE A 1 121 ? -13.125 -0.254 4.777 1 96.88 121 ILE A O 1
ATOM 995 N N . ALA A 1 122 ? -13.328 0.776 6.781 1 97.25 122 ALA A N 1
ATOM 996 C CA . ALA A 1 122 ? -13.508 2.109 6.211 1 97.25 122 ALA A CA 1
ATOM 997 C C . ALA A 1 122 ? -12.195 2.877 6.184 1 97.25 122 ALA A C 1
ATOM 999 O O . ALA A 1 122 ? -11.523 3.02 7.211 1 97.25 122 ALA A O 1
ATOM 1000 N N . VAL A 1 123 ? -11.781 3.309 5.027 1 96.94 123 VAL A N 1
ATOM 1001 C CA . VAL A 1 123 ? -10.625 4.188 4.891 1 96.94 123 VAL A CA 1
ATOM 1002 C C . VAL A 1 123 ? -11.094 5.637 4.758 1 96.94 123 VAL A C 1
ATOM 1004 O O . VAL A 1 123 ? -11.82 5.977 3.824 1 96.94 123 VAL A O 1
ATOM 1007 N N . CYS A 1 124 ? -10.664 6.445 5.641 1 95.81 124 CYS A N 1
ATOM 1008 C CA . CYS A 1 124 ? -11.125 7.824 5.695 1 95.81 124 CYS A CA 1
ATOM 1009 C C . CYS A 1 124 ? -10 8.789 5.344 1 95.81 124 CYS A C 1
ATOM 1011 O O . CYS A 1 124 ? -8.859 8.602 5.777 1 95.81 124 CYS A O 1
ATOM 1013 N N . CYS A 1 125 ? -10.359 9.773 4.566 1 89.06 125 CYS A N 1
ATOM 1014 C CA . CYS A 1 125 ? -9.414 10.836 4.246 1 89.06 125 CYS A CA 1
ATOM 1015 C C . CYS A 1 125 ? -9.305 11.828 5.395 1 89.06 125 CYS A C 1
ATOM 1017 O O . CYS A 1 125 ? -10.164 11.875 6.273 1 89.06 125 CYS A O 1
ATOM 1019 N N . SER A 1 126 ? -8.195 12.562 5.344 1 85.31 126 SER A N 1
ATOM 1020 C CA . SER A 1 126 ? -8.039 13.633 6.324 1 85.31 126 SER A CA 1
ATOM 1021 C C . SER A 1 126 ? -9.078 14.727 6.117 1 85.31 126 SER A C 1
ATOM 1023 O O . SER A 1 126 ? -9.602 14.891 5.016 1 85.31 126 SER A O 1
ATOM 1025 N N . LYS A 1 127 ? -9.359 15.406 7.199 1 83 127 LYS A N 1
ATOM 1026 C CA . LYS A 1 127 ? -10.383 16.438 7.164 1 83 127 LYS A CA 1
ATOM 1027 C C . LYS A 1 127 ? -10.031 17.531 6.148 1 83 127 LYS A C 1
ATOM 1029 O O . LYS A 1 127 ? -10.906 18.047 5.453 1 83 127 LYS A O 1
ATOM 1034 N N . GLU A 1 128 ? -8.812 17.875 6.039 1 75.44 128 GLU A N 1
ATOM 1035 C CA . GLU A 1 128 ? -8.367 18.953 5.168 1 75.44 128 GLU A CA 1
ATOM 1036 C C . GLU A 1 128 ? -8.328 18.5 3.709 1 75.44 128 GLU A C 1
ATOM 1038 O O . GLU A 1 128 ? -8.195 19.328 2.803 1 75.44 128 GLU A O 1
ATOM 1043 N N . PHE A 1 129 ? -8.352 17.25 3.521 1 74.56 129 PHE A N 1
ATOM 1044 C CA . PHE A 1 129 ? -8.305 16.672 2.186 1 74.56 129 PHE A CA 1
ATOM 1045 C C . PHE A 1 129 ? -9.711 16.344 1.688 1 74.56 129 PHE A C 1
ATOM 1047 O O . PHE A 1 129 ? -10.219 15.242 1.911 1 74.56 129 PHE A O 1
ATOM 1054 N N . GLU A 1 130 ? -10.469 17.266 1.178 1 69.25 130 GLU A N 1
ATOM 1055 C CA . GLU A 1 130 ? -11.836 17.078 0.713 1 69.25 130 GLU A CA 1
ATOM 1056 C C . GLU A 1 130 ? -11.867 16.391 -0.654 1 69.25 130 GLU A C 1
ATOM 1058 O O . GLU A 1 130 ? -11.234 16.875 -1.602 1 69.25 130 GLU A O 1
ATOM 1063 N N . ILE A 1 131 ? -12.398 15.234 -0.665 1 73.62 131 ILE A N 1
ATOM 1064 C CA . ILE A 1 131 ? -12.625 14.555 -1.936 1 73.62 131 ILE A CA 1
ATOM 1065 C C . ILE A 1 131 ? -14.078 14.734 -2.369 1 73.62 131 ILE A C 1
ATOM 1067 O O . ILE A 1 131 ? -14.961 14.898 -1.531 1 73.62 131 ILE A O 1
ATOM 1071 N N . GLU A 1 132 ? -14.195 14.898 -3.662 1 77.31 132 GLU A N 1
ATOM 1072 C CA . GLU A 1 132 ? -15.57 14.875 -4.16 1 77.31 132 GLU A CA 1
ATOM 1073 C C . GLU A 1 132 ? -16.109 13.445 -4.195 1 77.31 132 GLU A C 1
ATOM 1075 O O . GLU A 1 132 ? -15.602 12.602 -4.938 1 77.31 132 GLU A O 1
ATOM 1080 N N . SER A 1 133 ? -17.109 13.258 -3.328 1 77.69 133 SER A N 1
ATOM 1081 C CA . SER A 1 133 ? -17.766 11.953 -3.309 1 77.69 133 SER A CA 1
ATOM 1082 C C . SER A 1 133 ? -18.562 11.711 -4.586 1 77.69 133 SER A C 1
ATOM 1084 O O . SER A 1 133 ? -19.484 12.461 -4.902 1 77.69 133 SER A O 1
ATOM 1086 N N . VAL A 1 134 ? -18.25 10.664 -5.336 1 84.12 134 VAL A N 1
ATOM 1087 C CA . VAL A 1 134 ? -18.875 10.391 -6.625 1 84.12 134 VAL A CA 1
ATOM 1088 C C . VAL A 1 134 ? -19.75 9.141 -6.523 1 84.12 134 VAL A C 1
ATOM 1090 O O . VAL A 1 134 ? -20.891 9.133 -6.977 1 84.12 134 VAL A O 1
ATOM 1093 N N . PHE A 1 135 ? -19.422 8.203 -5.855 1 91.94 135 PHE A N 1
ATOM 1094 C CA . PHE A 1 135 ? -20.062 6.895 -5.984 1 91.94 135 PHE A CA 1
ATOM 1095 C C . PHE A 1 135 ? -20.906 6.582 -4.762 1 91.94 135 PHE A C 1
ATOM 1097 O O . PHE A 1 135 ? -21.891 5.852 -4.852 1 91.94 135 PHE A O 1
ATOM 1104 N N . PHE A 1 136 ? -20.469 7.039 -3.607 1 93.06 136 PHE A N 1
ATOM 1105 C CA . PHE A 1 136 ? -21.281 6.855 -2.402 1 93.06 136 PHE A CA 1
ATOM 1106 C C . PHE A 1 136 ? -21.078 8.016 -1.438 1 93.06 136 PHE A C 1
ATOM 1108 O O . PHE A 1 136 ? -20.109 8.758 -1.541 1 93.06 136 PHE A O 1
ATOM 1115 N N . HIS A 1 137 ? -22.109 8.227 -0.636 1 93.19 137 HIS A N 1
ATOM 1116 C CA . HIS A 1 137 ? -22.062 9.266 0.388 1 93.19 137 HIS A CA 1
ATOM 1117 C C . HIS A 1 137 ? -22.094 8.664 1.788 1 93.19 137 HIS A C 1
ATOM 1119 O O . HIS A 1 137 ? -23.125 8.711 2.467 1 93.19 137 HIS A O 1
ATOM 1125 N N . GLU A 1 138 ? -20.984 8.102 2.15 1 95.69 138 GLU A N 1
ATOM 1126 C CA . GLU A 1 138 ? -20.828 7.492 3.467 1 95.69 138 GLU A CA 1
ATOM 1127 C C . GLU A 1 138 ? -19.703 8.156 4.246 1 95.69 138 GLU A C 1
ATOM 1129 O O . GLU A 1 138 ? -18.656 8.508 3.676 1 95.69 138 GLU A O 1
ATOM 1134 N N . TYR A 1 139 ? -19.953 8.359 5.477 1 95.19 139 TYR A N 1
ATOM 1135 C CA . TYR A 1 139 ? -19.047 9.086 6.363 1 95.19 139 TYR A CA 1
ATOM 1136 C C . TYR A 1 139 ? -18.891 8.359 7.691 1 95.19 139 TYR A C 1
ATOM 1138 O O . TYR A 1 139 ? -19.766 7.574 8.086 1 95.19 139 TYR A O 1
ATOM 1146 N N . LEU A 1 140 ? -17.766 8.609 8.25 1 95.75 140 LEU A N 1
ATOM 1147 C CA . LEU A 1 140 ? -17.562 8.102 9.602 1 95.75 140 LEU A CA 1
ATOM 1148 C C . LEU A 1 140 ? -17.734 9.219 10.625 1 95.75 140 LEU A C 1
ATOM 1150 O O . LEU A 1 140 ? -17.062 10.25 10.547 1 95.75 140 LEU A O 1
ATOM 1154 N N . TYR A 1 141 ? -18.734 9.062 11.477 1 94.44 141 TYR A N 1
ATOM 1155 C CA . TYR A 1 141 ? -18.938 9.977 12.602 1 94.44 141 TYR A CA 1
ATOM 1156 C C . TYR A 1 141 ? -18.234 9.461 13.852 1 94.44 141 TYR A C 1
ATOM 1158 O O . TYR A 1 141 ? -18.516 8.352 14.312 1 94.44 141 TYR A O 1
ATOM 1166 N N . VAL A 1 142 ? -17.312 10.344 14.391 1 91.81 142 VAL A N 1
ATOM 1167 C CA . VAL A 1 142 ? -16.5 9.906 15.516 1 91.81 142 VAL A CA 1
ATOM 1168 C C . VAL A 1 142 ? -16.703 10.844 16.703 1 91.81 142 VAL A C 1
ATOM 1170 O O . VAL A 1 142 ? -16.484 12.055 16.594 1 91.81 142 VAL A O 1
ATOM 1173 N N . THR A 1 143 ? -17.109 10.266 17.797 1 86.62 143 THR A N 1
ATOM 1174 C CA . THR A 1 143 ? -17.203 11 19.047 1 86.62 143 THR A CA 1
ATOM 1175 C C . THR A 1 143 ? -16.328 10.352 20.109 1 86.62 143 THR A C 1
ATOM 1177 O O . THR A 1 143 ? -15.625 9.375 19.844 1 86.62 143 THR A O 1
ATOM 1180 N N . GLU A 1 144 ? -16.344 10.961 21.297 1 80.56 144 GLU A N 1
ATOM 1181 C CA . GLU A 1 144 ? -15.586 10.414 22.406 1 80.56 144 GLU A CA 1
ATOM 1182 C C . GLU A 1 144 ? -16.156 9.062 22.844 1 80.56 144 GLU A C 1
ATOM 1184 O O . GLU A 1 144 ? -15.422 8.234 23.391 1 80.56 144 GLU A O 1
ATOM 1189 N N . ASP A 1 145 ? -17.422 8.797 22.5 1 83.62 145 ASP A N 1
ATOM 1190 C CA . ASP A 1 145 ? -18.094 7.645 23.078 1 83.62 145 ASP A CA 1
ATOM 1191 C C . ASP A 1 145 ? -18.391 6.59 22.016 1 83.62 145 ASP A C 1
ATOM 1193 O O . ASP A 1 145 ? -18.672 5.434 22.344 1 83.62 145 ASP A O 1
ATOM 1197 N N . TYR A 1 146 ? -18.438 7.016 20.797 1 86.56 146 TYR A N 1
ATOM 1198 C CA . TYR A 1 146 ? -18.75 5.992 19.812 1 86.56 146 TYR A CA 1
ATOM 1199 C C . TYR A 1 146 ? -18.328 6.43 18.422 1 86.56 146 TYR A C 1
ATOM 1201 O O . TYR A 1 146 ? -17.875 7.562 18.219 1 86.56 146 TYR A O 1
ATOM 1209 N N . CYS A 1 147 ? -18.391 5.551 17.516 1 92 147 CYS A N 1
ATOM 1210 C CA . CYS A 1 147 ? -18.109 5.73 16.094 1 92 147 CYS A CA 1
ATOM 1211 C C . CYS A 1 147 ? -19.141 4.992 15.234 1 92 147 CYS A C 1
ATOM 1213 O O . CYS A 1 147 ? -19.453 3.834 15.508 1 92 147 CYS A O 1
ATOM 1215 N N . LYS A 1 148 ? -19.703 5.715 14.227 1 94 148 LYS A N 1
ATOM 1216 C CA . LYS A 1 148 ? -20.672 5.043 13.359 1 94 148 LYS A CA 1
ATOM 1217 C C . LYS A 1 148 ? -20.594 5.582 11.938 1 94 148 LYS A C 1
ATOM 1219 O O . LYS A 1 148 ? -20.188 6.727 11.719 1 94 148 LYS A O 1
ATOM 1224 N N . VAL A 1 149 ? -21 4.73 11.023 1 96.75 149 VAL A N 1
ATOM 1225 C CA . VAL A 1 149 ? -21.094 5.148 9.633 1 96.75 149 VAL A CA 1
ATOM 1226 C C . VAL A 1 149 ? -22.438 5.863 9.406 1 96.75 149 VAL A C 1
ATOM 1228 O O . VAL A 1 149 ? -23.484 5.391 9.844 1 96.75 149 VAL A O 1
ATOM 1231 N N . VAL A 1 150 ? -22.328 6.996 8.727 1 96.12 150 VAL A N 1
ATOM 1232 C CA . VAL A 1 150 ? -23.531 7.773 8.453 1 96.12 150 VAL A CA 1
ATOM 1233 C C . VAL A 1 150 ? -23.609 8.117 6.969 1 96.12 150 VAL A C 1
ATOM 1235 O O . VAL A 1 150 ? -22.578 8.148 6.281 1 96.12 150 VAL A O 1
ATOM 1238 N N . GLU A 1 151 ? -24.812 8.43 6.477 1 93.56 151 GLU A N 1
ATOM 1239 C CA . GLU A 1 151 ? -25.031 8.648 5.047 1 93.56 151 GLU A CA 1
ATOM 1240 C C . GLU A 1 151 ? -25.172 10.133 4.73 1 93.56 151 GLU A C 1
ATOM 1242 O O . GLU A 1 151 ? -25.484 10.508 3.596 1 93.56 151 GLU A O 1
ATOM 1247 N N . SER A 1 152 ? -25.078 10.969 5.688 1 91.44 152 SER A N 1
ATOM 1248 C CA . SER A 1 152 ? -25.109 12.414 5.508 1 91.44 152 SER A CA 1
ATOM 1249 C C . SER A 1 152 ? -24.219 13.117 6.539 1 91.44 152 SER A C 1
ATOM 1251 O O . SER A 1 152 ? -24.219 12.742 7.715 1 91.44 152 SER A O 1
ATOM 1253 N N . LYS A 1 153 ? -23.5 14.039 6.047 1 86.31 153 LYS A N 1
ATOM 1254 C CA . LYS A 1 153 ? -22.625 14.781 6.957 1 86.31 153 LYS A CA 1
ATOM 1255 C C . LYS A 1 153 ? -23.359 15.977 7.555 1 86.31 153 LYS A C 1
ATOM 1257 O O . LYS A 1 153 ? -22.938 16.516 8.586 1 86.31 153 LYS A O 1
ATOM 1262 N N . ASP A 1 154 ? -24.484 16.344 7.031 1 89.5 154 ASP A N 1
ATOM 1263 C CA . ASP A 1 154 ? -25.156 17.594 7.391 1 89.5 154 ASP A CA 1
ATOM 1264 C C . ASP A 1 154 ? -25.875 17.469 8.727 1 89.5 154 ASP A C 1
ATOM 1266 O O . ASP A 1 154 ? -26.188 18.469 9.375 1 89.5 154 ASP A O 1
ATOM 1270 N N . LEU A 1 155 ? -26.141 16.312 9.195 1 91 155 LEU A N 1
ATOM 1271 C CA . LEU A 1 155 ? -26.922 16.078 10.406 1 91 155 LEU A CA 1
ATOM 1272 C C . LEU A 1 155 ? -26 16 11.625 1 91 155 LEU A C 1
ATOM 1274 O O . LEU A 1 155 ? -26.469 15.867 12.758 1 91 155 LEU A O 1
ATOM 1278 N N . TYR A 1 156 ? -24.703 16.094 11.383 1 91.06 156 TYR A N 1
ATOM 1279 C CA . TYR A 1 156 ? -23.734 15.883 12.453 1 91.06 156 TYR A CA 1
ATOM 1280 C C . TYR A 1 156 ? -22.766 17.047 12.547 1 91.06 156 TYR A C 1
ATOM 1282 O O . TYR A 1 156 ? -22.641 17.844 11.609 1 91.06 156 TYR A O 1
ATOM 1290 N N . ASP A 1 157 ? -22.156 17.109 13.711 1 90.56 157 ASP A N 1
ATOM 1291 C CA . ASP A 1 157 ? -21.078 18.078 13.836 1 90.56 157 ASP A CA 1
ATOM 1292 C C . ASP A 1 157 ? -19.969 17.781 12.836 1 90.56 157 ASP A C 1
ATOM 1294 O O . ASP A 1 157 ? -19.312 16.734 12.914 1 90.56 157 ASP A O 1
ATOM 1298 N N . GLN A 1 158 ? -19.703 18.719 11.977 1 88.56 158 GLN A N 1
ATOM 1299 C CA . GLN A 1 158 ? -18.766 18.531 10.875 1 88.56 158 GLN A CA 1
ATOM 1300 C C . GLN A 1 158 ? -17.344 18.281 11.383 1 88.56 158 GLN A C 1
ATOM 1302 O O . GLN A 1 158 ? -16.531 17.672 10.695 1 88.56 158 GLN A O 1
ATOM 1307 N N . ARG A 1 159 ? -17.156 18.766 12.562 1 87.75 159 ARG A N 1
ATOM 1308 C CA . ARG A 1 159 ? -15.82 18.594 13.133 1 87.75 159 ARG A CA 1
ATOM 1309 C C . ARG A 1 159 ? -15.531 17.125 13.414 1 87.75 159 ARG A C 1
ATOM 1311 O O . ARG A 1 159 ? -14.375 16.719 13.516 1 87.75 159 ARG A O 1
ATOM 1318 N N . ASN A 1 160 ? -16.562 16.344 13.516 1 91.44 160 ASN A N 1
ATOM 1319 C CA . ASN A 1 160 ? -16.406 14.945 13.922 1 91.44 160 ASN A CA 1
ATOM 1320 C C . ASN A 1 160 ? -16.766 13.992 12.789 1 91.44 160 ASN A C 1
ATOM 1322 O O . ASN A 1 160 ? -16.969 12.797 13.016 1 91.44 160 ASN A O 1
ATOM 1326 N N . VAL A 1 161 ? -16.938 14.516 11.609 1 93.5 161 VAL A N 1
ATOM 1327 C CA . VAL A 1 161 ? -17.344 13.703 10.469 1 93.5 161 VAL A CA 1
ATOM 1328 C C . VAL A 1 161 ? -16.188 13.594 9.477 1 93.5 161 VAL A C 1
ATOM 1330 O O . VAL A 1 161 ? -15.57 14.602 9.117 1 93.5 161 VAL A O 1
ATOM 1333 N N . TYR A 1 162 ? -15.953 12.336 9.047 1 93.56 162 TYR A N 1
ATOM 1334 C CA . TYR A 1 162 ? -14.875 12.078 8.102 1 93.56 162 TYR A CA 1
ATOM 1335 C C . TYR A 1 162 ? -15.391 11.344 6.871 1 93.56 162 TYR A C 1
ATOM 1337 O O . TYR A 1 162 ? -16.203 10.422 6.984 1 93.56 162 TYR A O 1
ATOM 1345 N N . THR A 1 163 ? -14.914 11.75 5.711 1 93.94 163 THR A N 1
ATOM 1346 C CA . THR A 1 163 ? -15.336 11.117 4.465 1 93.94 163 THR A CA 1
ATOM 1347 C C . THR A 1 163 ? -14.68 9.75 4.301 1 93.94 163 THR A C 1
ATOM 1349 O O . THR A 1 163 ? -13.461 9.617 4.438 1 93.94 163 THR A O 1
ATOM 1352 N N . ILE A 1 164 ? -15.508 8.758 4.098 1 96.44 164 ILE A N 1
ATOM 1353 C CA . ILE A 1 164 ? -14.977 7.449 3.723 1 96.44 164 ILE A CA 1
ATOM 1354 C C . ILE A 1 164 ? -14.602 7.449 2.242 1 96.44 164 ILE A C 1
ATOM 1356 O O . ILE A 1 164 ? -15.477 7.523 1.377 1 96.44 164 ILE A O 1
ATOM 1360 N N . CYS A 1 165 ? -13.359 7.312 1.933 1 94.25 165 CYS A N 1
ATOM 1361 C CA . CYS A 1 165 ? -12.891 7.422 0.557 1 94.25 165 CYS A CA 1
ATOM 1362 C C . CYS A 1 165 ? -12.781 6.047 -0.09 1 94.25 165 CYS A C 1
ATOM 1364 O O . CYS A 1 165 ? -12.703 5.934 -1.315 1 94.25 165 CYS A O 1
ATOM 1366 N N . GLU A 1 166 ? -12.695 5.066 0.717 1 96.06 166 GLU A N 1
ATOM 1367 C CA . GLU A 1 166 ? -12.484 3.709 0.227 1 96.06 166 GLU A CA 1
ATOM 1368 C C . GLU A 1 166 ? -13.008 2.676 1.223 1 96.06 166 GLU A C 1
ATOM 1370 O O . GLU A 1 166 ? -12.82 2.822 2.432 1 96.06 166 GLU A O 1
ATOM 1375 N N . TRP A 1 167 ? -13.75 1.685 0.738 1 97.25 167 TRP A N 1
ATOM 1376 C CA . TRP A 1 167 ? -14.047 0.478 1.502 1 97.25 167 TRP A CA 1
ATOM 1377 C C . TRP A 1 167 ? -13.125 -0.667 1.098 1 97.25 167 TRP A C 1
ATOM 1379 O O . TRP A 1 167 ? -12.906 -0.903 -0.093 1 97.25 167 TRP A O 1
ATOM 1389 N N . ARG A 1 168 ? -12.562 -1.295 2.076 1 96.88 168 ARG A N 1
ATOM 1390 C CA . ARG A 1 168 ? -11.859 -2.553 1.851 1 96.88 168 ARG A CA 1
ATOM 1391 C C . ARG A 1 168 ? -12.586 -3.715 2.521 1 96.88 168 ARG A C 1
ATOM 1393 O O . ARG A 1 168 ? -12.836 -3.684 3.727 1 96.88 168 ARG A O 1
ATOM 1400 N N . ILE A 1 169 ? -12.938 -4.668 1.745 1 96.69 169 ILE A N 1
ATOM 1401 C CA . ILE A 1 169 ? -13.664 -5.836 2.225 1 96.69 169 ILE A CA 1
ATOM 1402 C C . ILE A 1 169 ? -12.836 -7.098 1.994 1 96.69 169 ILE A C 1
ATOM 1404 O O . ILE A 1 169 ? -12.57 -7.469 0.85 1 96.69 169 ILE A O 1
ATOM 1408 N N . TYR A 1 170 ? -12.484 -7.691 3.049 1 94.5 170 TYR A N 1
ATOM 1409 C CA . TYR A 1 170 ? -11.578 -8.828 2.975 1 94.5 170 TYR A CA 1
ATOM 1410 C C . TYR A 1 170 ? -12.344 -10.148 3.053 1 94.5 170 TYR A C 1
ATOM 1412 O O . TYR A 1 170 ? -13.367 -10.234 3.73 1 94.5 170 TYR A O 1
ATOM 1420 N N . ASN A 1 171 ? -11.789 -11.094 2.371 1 92.75 171 ASN A N 1
ATOM 1421 C CA . ASN A 1 171 ? -12.398 -12.422 2.379 1 92.75 171 ASN A CA 1
ATOM 1422 C C . ASN A 1 171 ? -11.883 -13.266 3.547 1 92.75 171 ASN A C 1
ATOM 1424 O O . ASN A 1 171 ? -12.391 -14.359 3.797 1 92.75 171 ASN A O 1
ATOM 1428 N N . VAL A 1 172 ? -10.867 -12.859 4.203 1 80.69 172 VAL A N 1
ATOM 1429 C CA . VAL A 1 172 ? -10.289 -13.578 5.336 1 80.69 172 VAL A CA 1
ATOM 1430 C C . VAL A 1 172 ? -10.367 -12.703 6.59 1 80.69 172 VAL A C 1
ATOM 1432 O O . VAL A 1 172 ? -10.586 -11.492 6.504 1 80.69 172 VAL A O 1
ATOM 1435 N N . ASP A 1 173 ? -10.312 -13.406 7.746 1 65.44 173 ASP A N 1
ATOM 1436 C CA . ASP A 1 173 ? -10.305 -12.656 9 1 65.44 173 ASP A CA 1
ATOM 1437 C C . ASP A 1 173 ? -8.93 -12.039 9.258 1 65.44 173 ASP A C 1
ATOM 1439 O O . ASP A 1 173 ? -7.922 -12.742 9.305 1 65.44 173 ASP A O 1
ATOM 1443 N N . PHE A 1 174 ? -8.695 -10.797 8.938 1 55.28 174 PHE A N 1
ATOM 1444 C CA . PHE A 1 174 ? -7.469 -10.031 9.133 1 55.28 174 PHE A CA 1
ATOM 1445 C C . PHE A 1 174 ? -6.887 -10.289 10.516 1 55.28 174 PHE A C 1
ATOM 1447 O O . PHE A 1 174 ? -5.688 -10.102 10.734 1 55.28 174 PHE A O 1
ATOM 1454 N N . SER A 1 175 ? -7.625 -10.531 11.516 1 50.19 175 SER A N 1
ATOM 1455 C CA . SER A 1 175 ? -7.027 -10.805 12.812 1 50.19 175 SER A CA 1
ATOM 1456 C C . SER A 1 175 ? -6.008 -11.938 12.734 1 50.19 175 SER A C 1
ATOM 1458 O O . SER A 1 175 ? -5.086 -12.016 13.547 1 50.19 175 SER A O 1
ATOM 1460 N N . GLN A 1 176 ? -6.031 -12.773 11.727 1 39.78 176 GLN A N 1
ATOM 1461 C CA . GLN A 1 176 ? -5.234 -14 11.695 1 39.78 176 GLN A CA 1
ATOM 1462 C C . GLN A 1 176 ? -3.986 -13.812 10.836 1 39.78 176 GLN A C 1
ATOM 1464 O O . GLN A 1 176 ? -3.104 -14.672 10.82 1 39.78 176 GLN A O 1
ATOM 1469 N N . SER A 1 177 ? -3.92 -12.922 10.055 1 39.94 177 SER A N 1
ATOM 1470 C CA . SER A 1 177 ? -2.818 -12.969 9.102 1 39.94 177 SER A CA 1
ATOM 1471 C C . SER A 1 177 ? -1.6 -12.211 9.625 1 39.94 177 SER A C 1
ATOM 1473 O O . SER A 1 177 ? -0.62 -12.031 8.898 1 39.94 177 SER A O 1
ATOM 1475 N N . ASN A 1 178 ? -1.565 -11.383 10.547 1 36.09 178 ASN A N 1
ATOM 1476 C CA . ASN A 1 178 ? -0.318 -10.859 11.102 1 36.09 178 ASN A CA 1
ATOM 1477 C C . ASN A 1 178 ? 0.354 -11.867 12.023 1 36.09 178 ASN A C 1
ATOM 1479 O O . ASN A 1 178 ? -0.314 -12.516 12.836 1 36.09 178 ASN A O 1
ATOM 1483 N N . MET B 1 1 ? 13.328 2.322 21.875 1 68.81 1 MET B N 1
ATOM 1484 C CA . MET B 1 1 ? 14.609 2.135 21.203 1 68.81 1 MET B CA 1
ATOM 1485 C C . MET B 1 1 ? 15.188 3.473 20.766 1 68.81 1 MET B C 1
ATOM 1487 O O . MET B 1 1 ? 14.539 4.215 20.016 1 68.81 1 MET B O 1
ATOM 1491 N N . LYS B 1 2 ? 16.406 3.961 21.297 1 75.56 2 LYS B N 1
ATOM 1492 C CA . LYS B 1 2 ? 16.891 5.336 21.25 1 75.56 2 LYS B CA 1
ATOM 1493 C C . LYS B 1 2 ? 17.719 5.594 20 1 75.56 2 LYS B C 1
ATOM 1495 O O . LYS B 1 2 ? 17.719 6.703 19.453 1 75.56 2 LYS B O 1
ATOM 1500 N N . ASN B 1 3 ? 18.547 4.727 19.625 1 85.25 3 ASN B N 1
ATOM 1501 C CA . ASN B 1 3 ? 19.453 4.941 18.5 1 85.25 3 ASN B CA 1
ATOM 1502 C C . ASN B 1 3 ? 19.547 3.709 17.594 1 85.25 3 ASN B C 1
ATOM 1504 O O . ASN B 1 3 ? 18.875 2.707 17.859 1 85.25 3 ASN B O 1
ATOM 1508 N N . LEU B 1 4 ? 20.25 3.834 16.469 1 89.94 4 LEU B N 1
ATOM 1509 C CA . LEU B 1 4 ? 20.406 2.762 15.5 1 89.94 4 LEU B CA 1
ATOM 1510 C C . LEU B 1 4 ? 20.906 1.485 16.172 1 89.94 4 LEU B C 1
ATOM 1512 O O . LEU B 1 4 ? 20.391 0.398 15.898 1 89.94 4 LEU B O 1
ATOM 1516 N N . ALA B 1 5 ? 21.875 1.666 17.062 1 93.06 5 ALA B N 1
ATOM 1517 C CA . ALA B 1 5 ? 22.453 0.512 17.75 1 93.06 5 ALA B CA 1
ATOM 1518 C C . ALA B 1 5 ? 21.391 -0.23 18.562 1 93.06 5 ALA B C 1
ATOM 1520 O O . ALA B 1 5 ? 21.312 -1.459 18.5 1 93.06 5 ALA B O 1
ATOM 1521 N N . ASP B 1 6 ? 20.625 0.468 19.25 1 92.31 6 ASP B N 1
ATOM 1522 C CA . ASP B 1 6 ? 19.547 -0.122 20.047 1 92.31 6 ASP B CA 1
ATOM 1523 C C . ASP B 1 6 ? 18.562 -0.87 19.156 1 92.31 6 ASP B C 1
ATOM 1525 O O . ASP B 1 6 ? 18.109 -1.962 19.5 1 92.31 6 ASP B O 1
ATOM 1529 N N . ARG B 1 7 ? 18.219 -0.227 18.047 1 90.12 7 ARG B N 1
ATOM 1530 C CA . ARG B 1 7 ? 17.25 -0.832 17.125 1 90.12 7 ARG B CA 1
ATOM 1531 C C . ARG B 1 7 ? 17.812 -2.107 16.516 1 90.12 7 ARG B C 1
ATOM 1533 O O . ARG B 1 7 ? 17.094 -3.084 16.312 1 90.12 7 ARG B O 1
ATOM 1540 N N . LEU B 1 8 ? 19.109 -2.09 16.234 1 91.38 8 LEU B N 1
ATOM 1541 C CA . LEU B 1 8 ? 19.75 -3.281 15.688 1 91.38 8 LEU B CA 1
ATOM 1542 C C . LEU B 1 8 ? 19.766 -4.402 16.719 1 91.38 8 LEU B C 1
ATOM 1544 O O . LEU B 1 8 ? 19.5 -5.562 16.391 1 91.38 8 LEU B O 1
ATOM 1548 N N . LYS B 1 9 ? 20.016 -4.051 17.922 1 91.62 9 LYS B N 1
ATOM 1549 C CA . LYS B 1 9 ? 20 -5.051 18.984 1 91.62 9 LYS B CA 1
ATOM 1550 C C . LYS B 1 9 ? 18.609 -5.668 19.125 1 91.62 9 LYS B C 1
ATOM 1552 O O . LYS B 1 9 ? 18.484 -6.883 19.312 1 91.62 9 LYS B O 1
ATOM 1557 N N . PHE B 1 10 ? 17.703 -4.793 19.109 1 89.19 10 PHE B N 1
ATOM 1558 C CA . PHE B 1 10 ? 16.312 -5.227 19.188 1 89.19 10 PHE B CA 1
ATOM 1559 C C . PHE B 1 10 ? 15.992 -6.234 18.094 1 89.19 10 PHE B C 1
ATOM 1561 O O . PHE B 1 10 ? 15.383 -7.277 18.359 1 89.19 10 PHE B O 1
ATOM 1568 N N . VAL B 1 11 ? 16.375 -5.914 16.859 1 87 11 VAL B N 1
ATOM 1569 C CA . VAL B 1 11 ? 16.094 -6.762 15.703 1 87 11 VAL B CA 1
ATOM 1570 C C . VAL B 1 11 ? 16.797 -8.109 15.859 1 87 11 VAL B C 1
ATOM 1572 O O . VAL B 1 11 ? 16.219 -9.156 15.57 1 87 11 VAL B O 1
ATOM 1575 N N . LEU B 1 12 ? 18.062 -8.039 16.281 1 89 12 LEU B N 1
ATOM 1576 C CA . LEU B 1 12 ? 18.797 -9.273 16.484 1 89 12 LEU B CA 1
ATOM 1577 C C . LEU B 1 12 ? 18.125 -10.156 17.531 1 89 12 LEU B C 1
ATOM 1579 O O . LEU B 1 12 ? 18.031 -11.375 17.359 1 89 12 LEU B O 1
ATOM 1583 N N . TYR B 1 13 ? 17.641 -9.516 18.484 1 85.56 13 TYR B N 1
ATOM 1584 C CA . TYR B 1 13 ? 16.922 -10.227 19.531 1 85.56 13 TYR B CA 1
ATOM 1585 C C . TYR B 1 13 ? 15.617 -10.812 18.984 1 85.56 13 TYR B C 1
ATOM 1587 O O . TYR B 1 13 ? 15.32 -11.984 19.203 1 85.56 13 TYR B O 1
ATOM 1595 N N . LYS B 1 14 ? 14.859 -10.008 18.297 1 80.25 14 LYS B N 1
ATOM 1596 C CA . LYS B 1 14 ? 13.555 -10.406 17.781 1 80.25 14 LYS B CA 1
ATOM 1597 C C . LYS B 1 14 ? 13.688 -11.531 16.75 1 80.25 14 LYS B C 1
ATOM 1599 O O . LYS B 1 14 ? 12.852 -12.438 16.703 1 80.25 14 LYS B O 1
ATOM 1604 N N . LEU B 1 15 ? 14.727 -11.383 15.898 1 78.19 15 LEU B N 1
ATOM 1605 C CA . LEU B 1 15 ? 14.945 -12.375 14.852 1 78.19 15 LEU B CA 1
ATOM 1606 C C . LEU B 1 15 ? 15.703 -13.586 15.398 1 78.19 15 LEU B C 1
ATOM 1608 O O . LEU B 1 15 ? 15.844 -14.594 14.703 1 78.19 15 LEU B O 1
ATOM 1612 N N . ASP B 1 16 ? 16.141 -13.414 16.641 1 86.88 16 ASP B N 1
ATOM 1613 C CA . ASP B 1 16 ? 16.922 -14.453 17.297 1 86.88 16 ASP B CA 1
ATOM 1614 C C . ASP B 1 16 ? 18.109 -14.891 16.438 1 86.88 16 ASP B C 1
ATOM 1616 O O . ASP B 1 16 ? 18.281 -16.078 16.156 1 86.88 16 ASP B O 1
ATOM 1620 N N . ILE B 1 17 ? 18.828 -13.938 15.969 1 86.62 17 ILE B N 1
ATOM 1621 C CA . ILE B 1 17 ? 20.031 -14.211 15.18 1 86.62 17 ILE B CA 1
ATOM 1622 C C . ILE B 1 17 ? 21.219 -13.492 15.789 1 86.62 17 ILE B C 1
ATOM 1624 O O . ILE B 1 17 ? 21.062 -12.492 16.484 1 86.62 17 ILE B O 1
ATOM 1628 N N . SER B 1 18 ? 22.422 -14.078 15.523 1 92 18 SER B N 1
ATOM 1629 C CA . SER B 1 18 ? 23.656 -13.469 15.984 1 92 18 SER B CA 1
ATOM 1630 C C . SER B 1 18 ? 24.078 -12.312 15.078 1 92 18 SER B C 1
ATOM 1632 O O . SER B 1 18 ? 23.562 -12.164 13.969 1 92 18 SER B O 1
ATOM 1634 N N . GLN B 1 19 ? 25.016 -11.516 15.664 1 92.75 19 GLN B N 1
ATOM 1635 C CA . GLN B 1 19 ? 25.562 -10.438 14.844 1 92.75 19 GLN B CA 1
ATOM 1636 C C . GLN B 1 19 ? 26.234 -10.992 13.594 1 92.75 19 GLN B C 1
ATOM 1638 O O . GLN B 1 19 ? 26.156 -10.391 12.523 1 92.75 19 GLN B O 1
ATOM 1643 N N . ALA B 1 20 ? 26.891 -12.141 13.742 1 92.44 20 ALA B N 1
ATOM 1644 C CA . ALA B 1 20 ? 27.578 -12.781 12.625 1 92.44 20 ALA B CA 1
ATOM 1645 C C . ALA B 1 20 ? 26.578 -13.195 11.539 1 92.44 20 ALA B C 1
ATOM 1647 O O . ALA B 1 20 ? 26.797 -12.938 10.359 1 92.44 20 ALA B O 1
ATOM 1648 N N . GLU B 1 21 ? 25.547 -13.773 11.93 1 89.75 21 GLU B N 1
ATOM 1649 C CA . GLU B 1 21 ? 24.516 -14.195 10.992 1 89.75 21 GLU B CA 1
ATOM 1650 C C . GLU B 1 21 ? 23.859 -12.992 10.312 1 89.75 21 GLU B C 1
ATOM 1652 O O . GLU B 1 21 ? 23.594 -13.016 9.109 1 89.75 21 GLU B O 1
ATOM 1657 N N . ALA B 1 22 ? 23.484 -12.031 11.086 1 93 22 ALA B N 1
ATOM 1658 C CA . ALA B 1 22 ? 22.922 -10.805 10.531 1 93 22 ALA B CA 1
ATOM 1659 C C . ALA B 1 22 ? 23.844 -10.195 9.484 1 93 22 ALA B C 1
ATOM 1661 O O . ALA B 1 22 ? 23.406 -9.797 8.406 1 93 22 ALA B O 1
ATOM 1662 N N . ALA B 1 23 ? 25.125 -10.125 9.828 1 92.25 23 ALA B N 1
ATOM 1663 C CA . ALA B 1 23 ? 26.109 -9.57 8.906 1 92.25 23 ALA B CA 1
ATOM 1664 C C . ALA B 1 23 ? 26.141 -10.352 7.598 1 92.25 23 ALA B C 1
ATOM 1666 O O . ALA B 1 23 ? 26.188 -9.766 6.512 1 92.25 23 ALA B O 1
ATOM 1667 N N . LYS B 1 24 ? 26.078 -11.578 7.711 1 87.06 24 LYS B N 1
ATOM 1668 C CA . LYS B 1 24 ? 26.047 -12.445 6.531 1 87.06 24 LYS B CA 1
ATOM 1669 C C . LYS B 1 24 ? 24.828 -12.148 5.668 1 87.06 24 LYS B C 1
ATOM 1671 O O . LYS B 1 24 ? 24.938 -12 4.449 1 87.06 24 LYS B O 1
ATOM 1676 N N . ARG B 1 25 ? 23.703 -12.016 6.316 1 84 25 ARG B N 1
ATOM 1677 C CA . ARG B 1 25 ? 22.469 -11.734 5.594 1 84 25 ARG B CA 1
ATOM 1678 C C . ARG B 1 25 ? 22.547 -10.391 4.887 1 84 25 ARG B C 1
ATOM 1680 O O . ARG B 1 25 ? 21.938 -10.203 3.828 1 84 25 ARG B O 1
ATOM 1687 N N . CYS B 1 26 ? 23.25 -9.57 5.484 1 85.81 26 CYS B N 1
ATOM 1688 C CA . CYS B 1 26 ? 23.359 -8.211 4.961 1 85.81 26 CYS B CA 1
ATOM 1689 C C . CYS B 1 26 ? 24.531 -8.094 3.988 1 85.81 26 CYS B C 1
ATOM 1691 O O . CYS B 1 26 ? 24.75 -7.031 3.406 1 85.81 26 CYS B O 1
ATOM 1693 N N . ARG B 1 27 ? 25.219 -9.156 3.871 1 85.25 27 ARG B N 1
ATOM 1694 C CA . ARG B 1 27 ? 26.438 -9.156 3.062 1 85.25 27 ARG B CA 1
ATOM 1695 C C . ARG B 1 27 ? 27.438 -8.109 3.557 1 85.25 27 ARG B C 1
ATOM 1697 O O . ARG B 1 27 ? 27.969 -7.34 2.762 1 85.25 27 ARG B O 1
ATOM 1704 N N . LEU B 1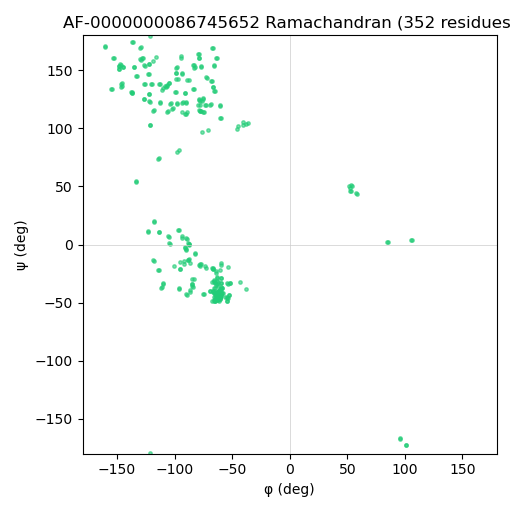 28 ? 27.562 -8.086 4.781 1 89.25 28 LEU B N 1
ATOM 1705 C CA . LEU B 1 28 ? 28.5 -7.203 5.461 1 89.25 28 LEU B CA 1
ATOM 1706 C C . LEU B 1 28 ? 29.469 -8.008 6.32 1 89.25 28 LEU B C 1
ATOM 1708 O O . LEU B 1 28 ? 29.188 -9.148 6.684 1 89.25 28 LEU B O 1
ATOM 1712 N N . ALA B 1 29 ? 30.641 -7.34 6.527 1 90.69 29 ALA B N 1
ATOM 1713 C CA . ALA B 1 29 ? 31.531 -7.914 7.535 1 90.69 29 ALA B CA 1
ATOM 1714 C C . ALA B 1 29 ? 30.938 -7.793 8.93 1 90.69 29 ALA B C 1
ATOM 1716 O O . ALA B 1 29 ? 30.312 -6.777 9.266 1 90.69 29 ALA B O 1
ATOM 1717 N N . GLN B 1 30 ? 31.188 -8.914 9.664 1 92.75 30 GLN B N 1
ATOM 1718 C CA . GLN B 1 30 ? 30.688 -8.898 11.039 1 92.75 30 GLN B CA 1
ATOM 1719 C C . GLN B 1 30 ? 31.203 -7.68 11.797 1 92.75 30 GLN B C 1
ATOM 1721 O O . GLN B 1 30 ? 30.5 -7.109 12.625 1 92.75 30 GLN B O 1
ATOM 1726 N N . GLN B 1 31 ? 32.375 -7.25 11.492 1 93.5 31 GLN B N 1
ATOM 1727 C CA . GLN B 1 31 ? 33 -6.125 12.172 1 93.5 31 GLN B CA 1
ATOM 1728 C C . GLN B 1 31 ? 32.219 -4.84 11.969 1 93.5 31 GLN B C 1
ATOM 1730 O O . GLN B 1 31 ? 32.188 -3.969 12.844 1 93.5 31 GLN B O 1
ATOM 1735 N N . SER B 1 32 ? 31.656 -4.727 10.836 1 93.31 32 SER B N 1
ATOM 1736 C CA . SER B 1 32 ? 30.859 -3.537 10.539 1 93.31 32 SER B CA 1
ATOM 1737 C C . SER B 1 32 ? 29.656 -3.432 11.469 1 93.31 32 SER B C 1
ATOM 1739 O O . SER B 1 32 ? 29.391 -2.363 12.016 1 93.31 32 SER B O 1
ATOM 1741 N N . LEU B 1 33 ? 28.938 -4.566 11.602 1 93.5 33 LEU B N 1
ATOM 1742 C CA . LEU B 1 33 ? 27.781 -4.57 12.5 1 93.5 33 LEU B CA 1
ATOM 1743 C C . LEU B 1 33 ? 28.219 -4.402 13.953 1 93.5 33 LEU B C 1
ATOM 1745 O O . LEU B 1 33 ? 27.578 -3.68 14.719 1 93.5 33 LEU B O 1
ATOM 1749 N N . ASN B 1 34 ? 29.297 -5.078 14.273 1 93.88 34 ASN B N 1
ATOM 1750 C CA . ASN B 1 34 ? 29.844 -4.965 15.617 1 93.88 34 ASN B CA 1
ATOM 1751 C C . ASN B 1 34 ? 30.219 -3.52 15.945 1 93.88 34 ASN B C 1
ATOM 1753 O O . ASN B 1 34 ? 29.984 -3.057 17.062 1 93.88 34 ASN B O 1
ATOM 1757 N N . TYR B 1 35 ? 30.781 -2.865 15.016 1 94.88 35 TYR B N 1
ATOM 1758 C CA . TYR B 1 35 ? 31.172 -1.472 15.195 1 94.88 35 TYR B CA 1
ATOM 1759 C C . TYR B 1 35 ? 29.953 -0.604 15.508 1 94.88 35 TYR B C 1
ATOM 1761 O O . TYR B 1 35 ? 29.984 0.218 16.422 1 94.88 35 TYR B O 1
ATOM 1769 N N . ILE B 1 36 ? 28.906 -0.823 14.781 1 94.38 36 ILE B N 1
ATOM 1770 C CA . ILE B 1 36 ? 27.688 -0.042 14.961 1 94.38 36 ILE B CA 1
ATOM 1771 C C . ILE B 1 36 ? 27.125 -0.272 16.359 1 94.38 36 ILE B C 1
ATOM 1773 O O . ILE B 1 36 ? 26.797 0.683 17.078 1 94.38 36 ILE B O 1
ATOM 1777 N N . ILE B 1 37 ? 27.062 -1.547 16.781 1 94.25 37 ILE B N 1
ATOM 1778 C CA . ILE B 1 37 ? 26.422 -1.933 18.031 1 94.25 37 ILE B CA 1
ATOM 1779 C C . ILE B 1 37 ? 27.328 -1.565 19.203 1 94.25 37 ILE B C 1
ATOM 1781 O O . ILE B 1 37 ? 26.875 -0.958 20.188 1 94.25 37 ILE B O 1
ATOM 1785 N N . ARG B 1 38 ? 28.594 -1.812 19.078 1 93.81 38 ARG B N 1
ATOM 1786 C CA . ARG B 1 38 ? 29.547 -1.592 20.172 1 93.81 38 ARG B CA 1
ATOM 1787 C C . ARG B 1 38 ? 29.719 -0.103 20.438 1 93.81 38 ARG B C 1
ATOM 1789 O O . ARG B 1 38 ? 29.875 0.31 21.594 1 93.81 38 ARG B O 1
ATOM 1796 N N . ASN B 1 39 ? 29.766 0.658 19.375 1 94.5 39 ASN B N 1
ATOM 1797 C CA . ASN B 1 39 ? 30.016 2.086 19.547 1 94.5 39 ASN B CA 1
ATOM 1798 C C . ASN B 1 39 ? 28.719 2.863 19.719 1 94.5 39 ASN B C 1
ATOM 1800 O O . ASN B 1 39 ? 28.719 4.094 19.719 1 94.5 39 ASN B O 1
ATOM 1804 N N . ASN B 1 40 ? 27.609 2.197 19.812 1 92.94 40 ASN B N 1
ATOM 1805 C CA . ASN B 1 40 ? 26.297 2.791 20.062 1 92.94 40 ASN B CA 1
ATOM 1806 C C . ASN B 1 40 ? 25.984 3.91 19.078 1 92.94 40 ASN B C 1
ATOM 1808 O O . ASN B 1 40 ? 25.609 5.016 19.484 1 92.94 40 ASN B O 1
ATOM 1812 N N . LEU B 1 41 ? 26.125 3.631 17.797 1 91.5 41 LEU B N 1
ATOM 1813 C CA . LEU B 1 41 ? 25.953 4.648 16.766 1 91.5 41 LEU B CA 1
ATOM 1814 C C . LEU B 1 41 ? 24.484 5.023 16.594 1 91.5 41 LEU B C 1
ATOM 1816 O O . LEU B 1 41 ? 23.609 4.152 16.656 1 91.5 41 LEU B O 1
ATOM 1820 N N . ASP B 1 42 ? 24.25 6.305 16.312 1 86.62 42 ASP B N 1
ATOM 1821 C CA . ASP B 1 42 ? 22.906 6.809 16.062 1 86.62 42 ASP B CA 1
ATOM 1822 C C . ASP B 1 42 ? 22.516 6.594 14.602 1 86.62 42 ASP B C 1
ATOM 1824 O O . ASP B 1 42 ? 21.328 6.48 14.281 1 86.62 42 ASP B O 1
ATOM 1828 N N . GLU B 1 43 ? 23.578 6.613 13.742 1 82.44 43 GLU B N 1
ATOM 1829 C CA . GLU B 1 43 ? 23.359 6.48 12.305 1 82.44 43 GLU B CA 1
ATOM 1830 C C . GLU B 1 43 ? 24.531 5.766 11.633 1 82.44 43 GLU B C 1
ATOM 1832 O O . GLU B 1 43 ? 25.609 5.645 12.211 1 82.44 43 GLU B O 1
ATOM 1837 N N . SER B 1 44 ? 24.25 5.098 10.578 1 85.06 44 SER B N 1
ATOM 1838 C CA . SER B 1 44 ? 25.266 4.426 9.773 1 85.06 44 SER B CA 1
ATOM 1839 C C . SER B 1 44 ? 24.906 4.453 8.289 1 85.06 44 SER B C 1
ATOM 1841 O O . SER B 1 44 ? 23.734 4.336 7.926 1 85.06 44 SER B O 1
ATOM 1843 N N . LYS B 1 45 ? 25.859 4.684 7.48 1 76.88 45 LYS B N 1
ATOM 1844 C CA . LYS B 1 45 ? 25.672 4.605 6.035 1 76.88 45 LYS B CA 1
ATOM 1845 C C . LYS B 1 45 ? 25.219 3.205 5.617 1 76.88 45 LYS B C 1
ATOM 1847 O O . LYS B 1 45 ? 24.688 3.02 4.523 1 76.88 45 LYS B O 1
ATOM 1852 N N . LEU B 1 46 ? 25.406 2.273 6.469 1 80.69 46 LEU B N 1
ATOM 1853 C CA . LEU B 1 46 ? 25.109 0.879 6.16 1 80.69 46 LEU B CA 1
ATOM 1854 C C . LEU B 1 46 ? 23.641 0.554 6.469 1 80.69 46 LEU B C 1
ATOM 1856 O O . LEU B 1 46 ? 23.188 -0.565 6.223 1 80.69 46 LEU B O 1
ATOM 1860 N N . SER B 1 47 ? 22.891 1.518 6.941 1 83.38 47 SER B N 1
ATOM 1861 C CA . SER B 1 47 ? 21.562 1.265 7.457 1 83.38 47 SER B CA 1
ATOM 1862 C C . SER B 1 47 ? 20.656 0.674 6.383 1 83.38 47 SER B C 1
ATOM 1864 O O . SER B 1 47 ? 19.891 -0.261 6.645 1 83.38 47 SER B O 1
ATOM 1866 N N . ASN B 1 48 ? 20.703 1.146 5.234 1 69.31 48 ASN B N 1
ATOM 1867 C CA . ASN B 1 48 ? 19.859 0.637 4.16 1 69.31 48 ASN B CA 1
ATOM 1868 C C . ASN B 1 48 ? 20.203 -0.812 3.82 1 69.31 48 ASN B C 1
ATOM 1870 O O . ASN B 1 48 ? 19.297 -1.632 3.619 1 69.31 48 ASN B O 1
ATOM 1874 N N . ARG B 1 49 ? 21.453 -1.082 3.744 1 72.12 49 ARG B N 1
ATOM 1875 C CA . ARG B 1 49 ? 21.891 -2.445 3.463 1 72.12 49 ARG B CA 1
ATOM 1876 C C . ARG B 1 49 ? 21.453 -3.4 4.566 1 72.12 49 ARG B C 1
ATOM 1878 O O . ARG B 1 49 ? 21.031 -4.527 4.285 1 72.12 49 ARG B O 1
ATOM 1885 N N . ILE B 1 50 ? 21.547 -2.936 5.766 1 87.44 50 ILE B N 1
ATOM 1886 C CA . ILE B 1 50 ? 21.125 -3.742 6.91 1 87.44 50 ILE B CA 1
ATOM 1887 C C . ILE B 1 50 ? 19.625 -3.98 6.848 1 87.44 50 ILE B C 1
ATOM 1889 O O . ILE B 1 50 ? 19.156 -5.105 7.051 1 87.44 50 ILE B O 1
ATOM 1893 N N . ALA B 1 51 ? 18.906 -2.949 6.504 1 81.06 51 ALA B N 1
ATOM 1894 C CA . ALA B 1 51 ? 17.453 -3.086 6.406 1 81.06 51 ALA B CA 1
ATOM 1895 C C . ALA B 1 51 ? 17.078 -4.102 5.332 1 81.06 51 ALA B C 1
ATOM 1897 O O . ALA B 1 51 ? 16.203 -4.941 5.551 1 81.06 51 ALA B O 1
ATOM 1898 N N . GLU B 1 52 ? 17.734 -4.02 4.277 1 69.56 52 GLU B N 1
ATOM 1899 C CA . GLU B 1 52 ? 17.484 -4.934 3.168 1 69.56 52 GLU B CA 1
ATOM 1900 C C . GLU B 1 52 ? 17.828 -6.371 3.551 1 69.56 52 GLU B C 1
ATOM 1902 O O . GLU B 1 52 ? 17.031 -7.285 3.326 1 69.56 52 GLU B O 1
ATOM 1907 N N . GLY B 1 53 ? 18.953 -6.52 4.09 1 75.56 53 GLY B N 1
ATOM 1908 C CA . GLY B 1 53 ? 19.422 -7.852 4.422 1 75.56 53 GLY B CA 1
ATOM 1909 C C . GLY B 1 53 ? 18.609 -8.531 5.5 1 75.56 53 GLY B C 1
ATOM 1910 O O . GLY B 1 53 ? 18.484 -9.758 5.512 1 75.56 53 GLY B O 1
ATOM 1911 N N . LEU B 1 54 ? 18.062 -7.68 6.398 1 82.12 54 LEU B N 1
ATOM 1912 C CA . LEU B 1 54 ? 17.281 -8.234 7.504 1 82.12 54 LEU B CA 1
ATOM 1913 C C . LEU B 1 54 ? 15.789 -8.016 7.281 1 82.12 54 LEU B C 1
ATOM 1915 O O . LEU B 1 54 ? 14.984 -8.281 8.172 1 82.12 54 LEU B O 1
ATOM 1919 N N . ASN B 1 55 ? 15.422 -7.512 6.055 1 74.62 55 ASN B N 1
ATOM 1920 C CA . ASN B 1 55 ? 14.039 -7.234 5.68 1 74.62 55 ASN B CA 1
ATOM 1921 C C . ASN B 1 55 ? 13.352 -6.348 6.715 1 74.62 55 ASN B C 1
ATOM 1923 O O . ASN B 1 55 ? 12.258 -6.676 7.188 1 74.62 55 ASN B O 1
ATOM 1927 N N . LEU B 1 56 ? 14.102 -5.375 7.039 1 76.94 56 LEU B N 1
ATOM 1928 C CA . LEU B 1 56 ? 13.578 -4.41 8 1 76.94 56 LEU B CA 1
ATOM 1929 C C . LEU B 1 56 ? 13.023 -3.18 7.289 1 76.94 56 LEU B C 1
ATOM 1931 O O . LEU B 1 56 ? 13.391 -2.904 6.141 1 76.94 56 LEU B O 1
ATOM 1935 N N . ASN B 1 57 ? 12.086 -2.541 7.922 1 69.06 57 ASN B N 1
ATOM 1936 C CA . ASN B 1 57 ? 11.672 -1.194 7.543 1 69.06 57 ASN B CA 1
ATOM 1937 C C . ASN B 1 57 ? 12.82 -0.203 7.645 1 69.06 57 ASN B C 1
ATOM 1939 O O . ASN B 1 57 ? 13.305 0.087 8.742 1 69.06 57 ASN B O 1
ATOM 1943 N N . PRO B 1 58 ? 13.305 0.242 6.469 1 69.81 58 PRO B N 1
ATOM 1944 C CA . PRO B 1 58 ? 14.461 1.13 6.531 1 69.81 58 PRO B CA 1
ATOM 1945 C C . PRO B 1 58 ? 14.188 2.412 7.312 1 69.81 58 PRO B C 1
ATOM 1947 O O . PRO B 1 58 ? 15.07 2.914 8.016 1 69.81 58 PRO B O 1
ATOM 1950 N N . GLU B 1 59 ? 13.008 2.836 7.215 1 64.25 59 GLU B N 1
ATOM 1951 C CA . GLU B 1 59 ? 12.672 4.051 7.953 1 64.25 59 GLU B CA 1
ATOM 1952 C C . GLU B 1 59 ? 12.75 3.822 9.461 1 64.25 59 GLU B C 1
ATOM 1954 O O . GLU B 1 59 ? 13.273 4.664 10.195 1 64.25 59 GLU B O 1
ATOM 1959 N N . TRP B 1 60 ? 12.195 2.723 9.852 1 74.75 60 TRP B N 1
ATOM 1960 C CA . TRP B 1 60 ? 12.281 2.385 11.266 1 74.75 60 TRP B CA 1
ATOM 1961 C C . TRP B 1 60 ? 13.734 2.252 11.711 1 74.75 60 TRP B C 1
ATOM 1963 O O . TRP B 1 60 ? 14.117 2.75 12.773 1 74.75 60 TRP B O 1
ATOM 1973 N N . LEU B 1 61 ? 14.531 1.567 10.844 1 81.62 61 LEU B N 1
ATOM 1974 C CA . LEU B 1 61 ? 15.914 1.321 11.242 1 81.62 61 LEU B CA 1
ATOM 1975 C C . LEU B 1 61 ? 16.688 2.631 11.367 1 81.62 61 LEU B C 1
ATOM 1977 O O . LEU B 1 61 ? 17.5 2.795 12.281 1 81.62 61 LEU B O 1
ATOM 1981 N N . ILE B 1 62 ? 16.328 3.57 10.523 1 73.94 62 ILE B N 1
ATOM 1982 C CA . ILE B 1 62 ? 17.078 4.816 10.438 1 73.94 62 ILE B CA 1
ATOM 1983 C C . ILE B 1 62 ? 16.547 5.812 11.461 1 73.94 62 ILE B C 1
ATOM 1985 O O . ILE B 1 62 ? 17.312 6.461 12.172 1 73.94 62 ILE B O 1
ATOM 1989 N N . SER B 1 63 ? 15.227 5.852 11.609 1 69.25 63 SER B N 1
ATOM 1990 C CA . SER B 1 63 ? 14.672 6.953 12.391 1 69.25 63 SER B CA 1
ATOM 1991 C C . SER B 1 63 ? 13.938 6.441 13.625 1 69.25 63 SER B C 1
ATOM 1993 O O . SER B 1 63 ? 13.641 7.207 14.539 1 69.25 63 SER B O 1
ATOM 1995 N N . GLY B 1 64 ? 13.688 5.176 13.594 1 70.81 64 GLY B N 1
ATOM 1996 C CA . GLY B 1 64 ? 12.914 4.617 14.695 1 70.81 64 GLY B CA 1
ATOM 1997 C C . GLY B 1 64 ? 11.414 4.746 14.492 1 70.81 64 GLY B C 1
ATOM 1998 O O . GLY B 1 64 ? 10.633 4.305 15.336 1 70.81 64 GLY B O 1
ATOM 1999 N N . LYS B 1 65 ? 11.156 5.285 13.352 1 60.75 65 LYS B N 1
ATOM 2000 C CA . LYS B 1 65 ? 9.734 5.5 13.094 1 60.75 65 LYS B CA 1
ATOM 2001 C C . LYS B 1 65 ? 9.109 4.301 12.391 1 60.75 65 LYS B C 1
ATOM 2003 O O . LYS B 1 65 ? 9.703 3.738 11.469 1 60.75 65 LYS B O 1
ATOM 2008 N N . GLY B 1 66 ? 7.973 3.771 12.875 1 60.19 66 GLY B N 1
ATOM 2009 C CA . GLY B 1 66 ? 7.266 2.654 12.266 1 60.19 66 GLY B CA 1
ATOM 2010 C C . GLY B 1 66 ? 7.613 1.316 12.883 1 60.19 66 GLY B C 1
ATOM 2011 O O . GLY B 1 66 ? 8.188 1.263 13.977 1 60.19 66 GLY B O 1
ATOM 2012 N N . ASN B 1 67 ? 7.199 0.193 12.203 1 62.88 67 ASN B N 1
ATOM 2013 C CA . ASN B 1 67 ? 7.516 -1.173 12.609 1 62.88 67 ASN B CA 1
ATOM 2014 C C . ASN B 1 67 ? 8.844 -1.637 12.023 1 62.88 67 ASN B C 1
ATOM 2016 O O . ASN B 1 67 ? 9.242 -1.199 10.945 1 62.88 67 ASN B O 1
ATOM 2020 N N . PHE B 1 68 ? 9.57 -2.375 12.867 1 70.31 68 PHE B N 1
ATOM 2021 C CA . PHE B 1 68 ? 10.906 -2.779 12.422 1 70.31 68 PHE B CA 1
ATOM 2022 C C . PHE B 1 68 ? 10.812 -3.684 11.203 1 70.31 68 PHE B C 1
ATOM 2024 O O . PHE B 1 68 ? 11.758 -3.76 10.406 1 70.31 68 PHE B O 1
ATOM 2031 N N . ARG B 1 69 ? 9.711 -4.359 11.164 1 60.12 69 ARG B N 1
ATOM 2032 C CA . ARG B 1 69 ? 9.57 -5.207 9.984 1 60.12 69 ARG B CA 1
ATOM 2033 C C . ARG B 1 69 ? 9.125 -4.391 8.773 1 60.12 69 ARG B C 1
ATOM 2035 O O . ARG B 1 69 ? 8.352 -3.445 8.906 1 60.12 69 ARG B O 1
ATOM 2042 N N . ASN B 1 70 ? 9.969 -4.426 7.762 1 54.34 70 ASN B N 1
ATOM 2043 C CA . ASN B 1 70 ? 9.461 -3.846 6.523 1 54.34 70 ASN B CA 1
ATOM 2044 C C . ASN B 1 70 ? 7.98 -4.168 6.324 1 54.34 70 ASN B C 1
ATOM 2046 O O . ASN B 1 70 ? 7.57 -5.324 6.43 1 54.34 70 ASN B O 1
ATOM 2050 N N . PRO B 1 71 ? 7.176 -3.186 6.582 1 53.44 71 PRO B N 1
ATOM 2051 C CA . PRO B 1 71 ? 5.887 -3.684 6.098 1 53.44 71 PRO B CA 1
ATOM 2052 C C . PRO B 1 71 ? 5.988 -4.34 4.723 1 53.44 71 PRO B C 1
ATOM 2054 O O . PRO B 1 71 ? 6.688 -3.834 3.842 1 53.44 71 PRO B O 1
ATOM 2057 N N . GLU B 1 72 ? 5.988 -5.629 4.73 1 63.38 72 GLU B N 1
ATOM 2058 C CA . GLU B 1 72 ? 5.98 -6.207 3.391 1 63.38 72 GLU B CA 1
ATOM 2059 C C . GLU B 1 72 ? 5.047 -5.438 2.461 1 63.38 72 GLU B C 1
ATOM 2061 O O . GLU B 1 72 ? 3.922 -5.109 2.84 1 63.38 72 GLU B O 1
ATOM 2066 N N . ILE B 1 73 ? 5.645 -4.621 1.528 1 73.31 73 ILE B N 1
ATOM 2067 C CA . ILE B 1 73 ? 4.855 -3.93 0.517 1 73.31 73 ILE B CA 1
ATOM 2068 C C . ILE B 1 73 ? 4.711 -4.812 -0.719 1 73.31 73 ILE B C 1
ATOM 2070 O O . ILE B 1 73 ? 5.703 -5.156 -1.365 1 73.31 73 ILE B O 1
ATOM 2074 N N . TYR B 1 74 ? 3.525 -5.156 -0.88 1 80.38 74 TYR B N 1
ATOM 2075 C CA . TYR B 1 74 ? 3.227 -5.926 -2.084 1 80.38 74 TYR B CA 1
ATOM 2076 C C . TYR B 1 74 ? 2.482 -5.07 -3.104 1 80.38 74 TYR B C 1
ATOM 2078 O O . TYR B 1 74 ? 1.601 -4.289 -2.744 1 80.38 74 TYR B O 1
ATOM 2086 N N . ARG B 1 75 ? 2.934 -5.223 -4.316 1 83.12 75 ARG B N 1
ATOM 2087 C CA . ARG B 1 75 ? 2.287 -4.523 -5.422 1 83.12 75 ARG B CA 1
ATOM 2088 C C . ARG B 1 75 ? 1.414 -5.477 -6.234 1 83.12 75 ARG B C 1
ATOM 2090 O O . ARG B 1 75 ? 1.899 -6.488 -6.746 1 83.12 75 ARG B O 1
ATOM 2097 N N . VAL B 1 76 ? 0.179 -5.121 -6.27 1 90.94 76 VAL B N 1
ATOM 2098 C CA . VAL B 1 76 ? -0.772 -5.914 -7.039 1 90.94 76 VAL B CA 1
ATOM 2099 C C . VAL B 1 76 ? -1.145 -5.18 -8.328 1 90.94 76 VAL B C 1
ATOM 2101 O O . VAL B 1 76 ? -1.771 -4.117 -8.281 1 90.94 76 VAL B O 1
ATOM 2104 N N . PRO B 1 77 ? -0.777 -5.738 -9.453 1 90.25 77 PRO B N 1
ATOM 2105 C CA . PRO B 1 77 ? -1.084 -5.023 -10.695 1 90.25 77 PRO B CA 1
ATOM 2106 C C . PRO B 1 77 ? -2.582 -4.941 -10.977 1 90.25 77 PRO B C 1
ATOM 2108 O O . PRO B 1 77 ? -3.301 -5.93 -10.805 1 90.25 77 PRO B O 1
ATOM 2111 N N . LEU B 1 78 ? -2.988 -3.781 -11.367 1 93.56 78 LEU B N 1
ATOM 2112 C CA . LEU B 1 78 ? -4.352 -3.561 -11.836 1 93.56 78 LEU B CA 1
ATOM 2113 C C . LEU B 1 78 ? -4.449 -3.764 -13.344 1 93.56 78 LEU B C 1
ATOM 2115 O O . LEU B 1 78 ? -3.889 -2.982 -14.117 1 93.56 78 LEU B O 1
ATOM 2119 N N . ILE B 1 79 ? -5.152 -4.809 -13.719 1 93.69 79 ILE B N 1
ATOM 2120 C CA . ILE B 1 79 ? -5.215 -5.184 -15.133 1 93.69 79 ILE B CA 1
ATOM 2121 C C . ILE B 1 79 ? -6.668 -5.188 -15.602 1 93.69 79 ILE B C 1
ATOM 2123 O O . ILE B 1 79 ? -7.375 -6.188 -15.445 1 93.69 79 ILE B O 1
ATOM 2127 N N . ASP B 1 80 ? -7.082 -4.184 -16.312 1 90.56 80 ASP B N 1
ATOM 2128 C CA . ASP B 1 80 ? -8.484 -4.016 -16.688 1 90.56 80 ASP B CA 1
ATOM 2129 C C . ASP B 1 80 ? -8.82 -4.805 -17.938 1 90.56 80 ASP B C 1
ATOM 2131 O O . ASP B 1 80 ? -9.898 -5.395 -18.047 1 90.56 80 ASP B O 1
ATOM 2135 N N . ASN B 1 81 ? -7.91 -4.828 -18.75 1 89.75 81 ASN B N 1
ATOM 2136 C CA . ASN B 1 81 ? -8.125 -5.527 -20.016 1 89.75 81 ASN B CA 1
ATOM 2137 C C . ASN B 1 81 ? -7.988 -7.035 -19.844 1 89.75 81 ASN B C 1
ATOM 2139 O O . ASN B 1 81 ? -6.949 -7.527 -19.406 1 89.75 81 ASN B O 1
ATOM 2143 N N . TYR B 1 82 ? -9.117 -7.777 -20.297 1 87.25 82 TYR B N 1
ATOM 2144 C CA . TYR B 1 82 ? -9.109 -9.219 -20.062 1 87.25 82 TYR B CA 1
ATOM 2145 C C . TYR B 1 82 ? -8.023 -9.891 -20.891 1 87.25 82 TYR B C 1
ATOM 2147 O O . TYR B 1 82 ? -7.445 -10.898 -20.453 1 87.25 82 TYR B O 1
ATOM 2155 N N . PHE B 1 83 ? -7.723 -9.359 -22.062 1 87.19 83 PHE B N 1
ATOM 2156 C CA . PHE B 1 83 ? -6.652 -9.93 -22.875 1 87.19 83 PHE B CA 1
ATOM 2157 C C . PHE B 1 83 ? -5.312 -9.82 -22.156 1 87.19 83 PHE B C 1
ATOM 2159 O O . PHE B 1 83 ? -4.586 -10.805 -22.031 1 87.19 83 PHE B O 1
ATOM 2166 N N . SER B 1 84 ? -5.023 -8.672 -21.625 1 90.12 84 SER B N 1
ATOM 2167 C CA . SER B 1 84 ? -3.797 -8.445 -20.859 1 90.12 84 SER B CA 1
ATOM 2168 C C . SER B 1 84 ? -3.744 -9.328 -19.625 1 90.12 84 SER B C 1
ATOM 2170 O O . SER B 1 84 ? -2.68 -9.836 -19.266 1 90.12 84 SER B O 1
ATOM 2172 N N . LEU B 1 85 ? -4.895 -9.438 -19.016 1 93.75 85 LEU B N 1
ATOM 2173 C CA . LEU B 1 85 ? -4.969 -10.281 -17.828 1 93.75 85 LEU B CA 1
ATOM 2174 C C . LEU B 1 85 ? -4.605 -11.727 -18.156 1 93.75 85 LEU B C 1
ATOM 2176 O O . LEU B 1 85 ? -3.838 -12.359 -17.438 1 93.75 85 LEU B O 1
ATOM 2180 N N . GLY B 1 86 ? -5.148 -12.211 -19.219 1 88.81 86 GLY B N 1
ATOM 2181 C CA . GLY B 1 86 ? -4.797 -13.547 -19.672 1 88.81 86 GLY B CA 1
ATOM 2182 C C . GLY B 1 86 ? -3.305 -13.719 -19.906 1 88.81 86 GLY B C 1
ATOM 2183 O O . GLY B 1 86 ? -2.729 -14.734 -19.5 1 88.81 86 GLY B O 1
ATOM 2184 N N . LEU B 1 87 ? -2.73 -12.797 -20.531 1 88.25 87 LEU B N 1
ATOM 2185 C CA . LEU B 1 87 ? -1.297 -12.844 -20.812 1 88.25 87 LEU B CA 1
ATOM 2186 C C . LEU B 1 87 ? -0.498 -12.82 -19.516 1 88.25 87 LEU B C 1
ATOM 2188 O O . LEU B 1 87 ? 0.472 -13.57 -19.359 1 88.25 87 LEU B O 1
ATOM 2192 N N . TYR B 1 88 ? -0.868 -12.008 -18.609 1 92.19 88 TYR B N 1
ATOM 2193 C CA . TYR B 1 88 ? -0.191 -11.906 -17.328 1 92.19 88 TYR B CA 1
ATOM 2194 C C . TYR B 1 88 ? -0.236 -13.234 -16.578 1 92.19 88 TYR B C 1
ATOM 2196 O O . TYR B 1 88 ? 0.778 -13.688 -16.047 1 92.19 88 TYR B O 1
ATOM 2204 N N . ILE B 1 89 ? -1.395 -13.773 -16.562 1 87.94 89 ILE B N 1
ATOM 2205 C CA . ILE B 1 89 ? -1.6 -15.039 -15.852 1 87.94 89 ILE B CA 1
ATOM 2206 C C . ILE B 1 89 ? -0.692 -16.109 -16.453 1 87.94 89 ILE B C 1
ATOM 2208 O O . ILE B 1 89 ? -0.185 -16.969 -15.727 1 87.94 89 ILE B O 1
ATOM 2212 N N . ARG B 1 90 ? -0.376 -16 -17.688 1 86.69 90 ARG B N 1
ATOM 2213 C CA . ARG B 1 90 ? 0.446 -16.984 -18.391 1 86.69 90 ARG B CA 1
ATOM 2214 C C . ARG B 1 90 ? 1.929 -16.656 -18.25 1 86.69 90 ARG B C 1
ATOM 2216 O O . ARG B 1 90 ? 2.771 -17.281 -18.906 1 86.69 90 ARG B O 1
ATOM 2223 N N . GLY B 1 91 ? 2.156 -15.633 -17.547 1 85.25 91 GLY B N 1
ATOM 2224 C CA . GLY B 1 91 ? 3.549 -15.367 -17.219 1 85.25 91 GLY B CA 1
ATOM 2225 C C . GLY B 1 91 ? 4.145 -14.219 -18.016 1 85.25 91 GLY B C 1
ATOM 2226 O O . GLY B 1 91 ? 5.328 -13.906 -17.859 1 85.25 91 GLY B O 1
ATOM 2227 N N . GLN B 1 92 ? 3.375 -13.594 -18.781 1 85.62 92 GLN B N 1
ATOM 2228 C CA . GLN B 1 92 ? 3.895 -12.461 -19.547 1 85.62 92 GLN B CA 1
ATOM 2229 C C . GLN B 1 92 ? 4.035 -11.219 -18.672 1 85.62 92 GLN B C 1
ATOM 2231 O O . GLN B 1 92 ? 3.297 -11.055 -17.688 1 85.62 92 GLN B O 1
ATOM 2236 N N . GLU B 1 93 ? 4.957 -10.391 -19.062 1 79.31 93 GLU B N 1
ATOM 2237 C CA . GLU B 1 93 ? 5.195 -9.164 -18.312 1 79.31 93 GLU B CA 1
ATOM 2238 C C . GLU B 1 93 ? 4.215 -8.07 -18.719 1 79.31 93 GLU B C 1
ATOM 2240 O O . GLU B 1 93 ? 3.693 -8.078 -19.828 1 79.31 93 GLU B O 1
ATOM 2245 N N . LEU B 1 94 ? 4.059 -7.227 -17.75 1 79.19 94 LEU B N 1
ATOM 2246 C CA . LEU B 1 94 ? 3.143 -6.113 -17.984 1 79.19 94 LEU B CA 1
ATOM 2247 C C . LEU B 1 94 ? 3.898 -4.879 -18.469 1 79.19 94 LEU B C 1
ATOM 2249 O O . LEU B 1 94 ? 5.121 -4.809 -18.344 1 79.19 94 LEU B O 1
ATOM 2253 N N . GLY B 1 95 ? 3.135 -4.008 -19.031 1 72.06 95 GLY B N 1
ATOM 2254 C CA . GLY B 1 95 ? 3.717 -2.768 -19.531 1 72.06 95 GLY B CA 1
ATOM 2255 C C . GLY B 1 95 ? 4.223 -1.868 -18.422 1 72.06 95 GLY B C 1
ATOM 2256 O O . GLY B 1 95 ? 3.842 -2.035 -17.25 1 72.06 95 GLY B O 1
ATOM 2257 N N . GLU B 1 96 ? 4.957 -0.846 -18.766 1 64.25 96 GLU B N 1
ATOM 2258 C CA . GLU B 1 96 ? 5.562 0.086 -17.828 1 64.25 96 GLU B CA 1
ATOM 2259 C C . GLU B 1 96 ? 4.512 1.009 -17.203 1 64.25 96 GLU B C 1
ATOM 2261 O O . GLU B 1 96 ? 4.703 1.531 -16.109 1 64.25 96 GLU B O 1
ATOM 2266 N N . ASP B 1 97 ? 3.447 1.086 -17.859 1 69.38 97 ASP B N 1
ATOM 2267 C CA . ASP B 1 97 ? 2.43 2.029 -17.406 1 69.38 97 ASP B CA 1
ATOM 2268 C C . ASP B 1 97 ? 1.383 1.334 -16.531 1 69.38 97 ASP B C 1
ATOM 2270 O O . ASP B 1 97 ? 0.352 1.924 -16.203 1 69.38 97 ASP B O 1
ATOM 2274 N N . THR B 1 98 ? 1.692 0.156 -16.141 1 79.75 98 THR B N 1
ATOM 2275 C CA . THR B 1 98 ? 0.739 -0.593 -15.336 1 79.75 98 THR B CA 1
ATOM 2276 C C . THR B 1 98 ? 0.539 0.08 -13.977 1 79.75 98 THR B C 1
ATOM 2278 O O . THR B 1 98 ? 1.504 0.506 -13.344 1 79.75 98 THR B O 1
ATOM 2281 N N . GLN B 1 99 ? -0.751 0.213 -13.672 1 82.69 99 GLN B N 1
ATOM 2282 C CA . GLN B 1 99 ? -1.088 0.696 -12.336 1 82.69 99 GLN B CA 1
ATOM 2283 C C . GLN B 1 99 ? -1.062 -0.44 -11.32 1 82.69 99 GLN B C 1
ATOM 2285 O O . GLN B 1 99 ? -1.335 -1.593 -11.656 1 82.69 99 GLN B O 1
ATOM 2290 N N . TYR B 1 100 ? -0.774 -0.058 -10.039 1 86.25 100 TYR B N 1
ATOM 2291 C CA . TYR B 1 100 ? -0.701 -1.077 -9 1 86.25 100 TYR B CA 1
ATOM 2292 C C . TYR B 1 100 ? -1.48 -0.649 -7.762 1 86.25 100 TYR B C 1
ATOM 2294 O O . TYR B 1 100 ? -1.579 0.543 -7.465 1 86.25 100 TYR B O 1
ATOM 2302 N N . LEU B 1 101 ? -2.053 -1.638 -7.16 1 90.69 101 LEU B N 1
ATOM 2303 C CA . LEU B 1 101 ? -2.543 -1.482 -5.797 1 90.69 101 LEU B CA 1
ATOM 2304 C C . LEU B 1 101 ? -1.493 -1.933 -4.785 1 90.69 101 LEU B C 1
ATOM 2306 O O . LEU B 1 101 ? -0.737 -2.871 -5.047 1 90.69 101 LEU B O 1
ATOM 2310 N N . LEU B 1 102 ? -1.531 -1.241 -3.68 1 87.94 102 LEU B N 1
ATOM 2311 C CA . LEU B 1 102 ? -0.583 -1.608 -2.635 1 87.94 102 LEU B CA 1
ATOM 2312 C C . LEU B 1 102 ? -1.279 -2.371 -1.512 1 87.94 102 LEU B C 1
ATOM 2314 O O . LEU B 1 102 ? -2.422 -2.062 -1.163 1 87.94 102 LEU B O 1
ATOM 2318 N N . THR B 1 103 ? -0.582 -3.42 -1.029 1 88.75 103 THR B N 1
ATOM 2319 C CA . THR B 1 103 ? -1.076 -4.164 0.123 1 88.75 103 THR B CA 1
ATOM 2320 C C . THR B 1 103 ? 0.081 -4.637 0.999 1 88.75 103 THR B C 1
ATOM 2322 O O . THR B 1 103 ? 1.202 -4.809 0.515 1 88.75 103 THR B O 1
ATOM 2325 N N . ALA B 1 104 ? -0.276 -4.773 2.219 1 81.31 104 ALA B N 1
ATOM 2326 C CA . ALA B 1 104 ? 0.704 -5.32 3.154 1 81.31 104 ALA B CA 1
ATOM 2327 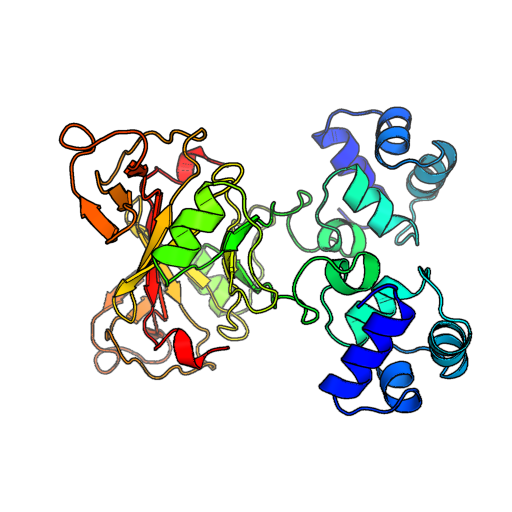C C . ALA B 1 104 ? 0.549 -6.832 3.287 1 81.31 104 ALA B C 1
ATOM 2329 O O . ALA B 1 104 ? 1.211 -7.461 4.117 1 81.31 104 ALA B O 1
ATOM 2330 N N . ARG B 1 105 ? -0.272 -7.379 2.482 1 81.81 105 ARG B N 1
ATOM 2331 C CA . ARG B 1 105 ? -0.54 -8.812 2.545 1 81.81 105 ARG B CA 1
ATOM 2332 C C . ARG B 1 105 ? 0.079 -9.539 1.356 1 81.81 105 ARG B C 1
ATOM 2334 O O . ARG B 1 105 ? -0.028 -9.078 0.217 1 81.81 105 ARG B O 1
ATOM 2341 N N . PHE B 1 106 ? 0.656 -10.633 1.745 1 80 106 PHE B N 1
ATOM 2342 C CA . PHE B 1 106 ? 1.124 -11.508 0.672 1 80 106 PHE B CA 1
ATOM 2343 C C . PHE B 1 106 ? -0.039 -12.266 0.046 1 80 106 PHE B C 1
ATOM 2345 O O . PHE B 1 106 ? -0.794 -12.945 0.747 1 80 106 PHE B O 1
ATOM 2352 N N . LEU B 1 107 ? -0.202 -12.125 -1.236 1 86.5 107 LEU B N 1
ATOM 2353 C CA . LEU B 1 107 ? -1.346 -12.719 -1.918 1 86.5 107 LEU B CA 1
ATOM 2354 C C . LEU B 1 107 ? -0.888 -13.742 -2.953 1 86.5 107 LEU B C 1
ATOM 2356 O O . LEU B 1 107 ? -1.622 -14.047 -3.896 1 86.5 107 LEU B O 1
ATOM 2360 N N . GLY B 1 108 ? 0.347 -14.211 -2.785 1 77.69 108 GLY B N 1
ATOM 2361 C CA . GLY B 1 108 ? 0.909 -15.148 -3.746 1 77.69 108 GLY B CA 1
ATOM 2362 C C . GLY B 1 108 ? 1.855 -14.492 -4.734 1 77.69 108 GLY B C 1
ATOM 2363 O O . GLY B 1 108 ? 2.15 -13.297 -4.621 1 77.69 108 GLY B O 1
ATOM 2364 N N . ASN B 1 109 ? 2.273 -15.219 -5.711 1 74.5 109 ASN B N 1
ATOM 2365 C CA . ASN B 1 109 ? 3.369 -14.797 -6.574 1 74.5 109 ASN B CA 1
ATOM 2366 C C . ASN B 1 109 ? 2.877 -13.891 -7.703 1 74.5 109 ASN B C 1
ATOM 2368 O O . ASN B 1 109 ? 3.617 -13.031 -8.188 1 74.5 109 ASN B O 1
ATOM 2372 N N . ARG B 1 110 ? 1.701 -14.148 -8.164 1 84 110 ARG B N 1
ATOM 2373 C CA . ARG B 1 110 ? 1.175 -13.359 -9.273 1 84 110 ARG B CA 1
ATOM 2374 C C . ARG B 1 110 ? -0.259 -12.914 -8.992 1 84 110 ARG B C 1
ATOM 2376 O O . ARG B 1 110 ? -1.161 -13.188 -9.789 1 84 110 ARG B O 1
ATOM 2383 N N . PRO B 1 111 ? -0.38 -12.289 -7.859 1 90.56 111 PRO B N 1
ATOM 2384 C CA . PRO B 1 111 ? -1.707 -11.711 -7.637 1 90.56 111 PRO B CA 1
ATOM 2385 C C . PRO B 1 111 ? -2.055 -10.625 -8.656 1 90.56 111 PRO B C 1
ATOM 2387 O O . PRO B 1 111 ? -1.169 -10.102 -9.336 1 90.56 111 PRO B O 1
ATOM 2390 N N . PHE B 1 112 ? -3.365 -10.344 -8.789 1 94.31 112 PHE B N 1
ATOM 2391 C CA . PHE B 1 112 ? -3.775 -9.281 -9.695 1 94.31 112 PHE B CA 1
ATOM 2392 C C . PHE B 1 112 ? -5.102 -8.672 -9.25 1 94.31 112 PHE B C 1
ATOM 2394 O O . PHE B 1 112 ? -5.809 -9.242 -8.422 1 94.31 112 PHE B O 1
ATOM 2401 N N . ALA B 1 113 ? -5.281 -7.547 -9.742 1 96.81 113 ALA B N 1
ATOM 2402 C CA . ALA B 1 113 ? -6.539 -6.848 -9.492 1 96.81 113 ALA B CA 1
ATOM 2403 C C . ALA B 1 113 ? -7.23 -6.488 -10.805 1 96.81 113 ALA B C 1
ATOM 2405 O O . ALA B 1 113 ? -6.57 -6.273 -11.828 1 96.81 113 ALA B O 1
ATOM 2406 N N . LYS B 1 114 ? -8.539 -6.512 -10.742 1 96.19 114 LYS B N 1
ATOM 2407 C CA . LYS B 1 114 ? -9.359 -6.184 -11.898 1 96.19 114 LYS B CA 1
ATOM 2408 C C . LYS B 1 114 ? -10.531 -5.285 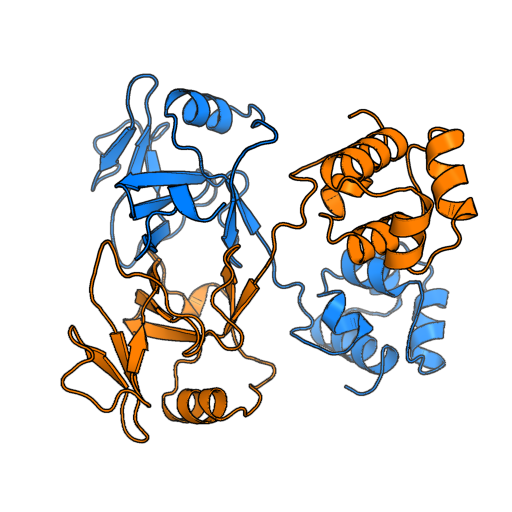-11.516 1 96.19 114 LYS B C 1
ATOM 2410 O O . LYS B 1 114 ? -11.242 -5.562 -10.539 1 96.19 114 LYS B O 1
ATOM 2415 N N . ARG B 1 115 ? -10.648 -4.246 -12.266 1 95.12 115 ARG B N 1
ATOM 2416 C CA . ARG B 1 115 ? -11.797 -3.373 -12.062 1 95.12 115 ARG B CA 1
ATOM 2417 C C . ARG B 1 115 ? -13.078 -4.023 -12.578 1 95.12 115 ARG B C 1
ATOM 2419 O O . ARG B 1 115 ? -13.18 -4.348 -13.766 1 95.12 115 ARG B O 1
ATOM 2426 N N . ILE B 1 116 ? -14.031 -4.223 -11.688 1 95.12 116 ILE B N 1
ATOM 2427 C CA . ILE B 1 116 ? -15.289 -4.883 -12.039 1 95.12 116 ILE B CA 1
ATOM 2428 C C . ILE B 1 116 ? -16.359 -3.832 -12.336 1 95.12 116 ILE B C 1
ATOM 2430 O O . ILE B 1 116 ? -17.188 -4.027 -13.219 1 95.12 116 ILE B O 1
ATOM 2434 N N . GLU B 1 117 ? -16.375 -2.787 -11.633 1 93.06 117 GLU B N 1
ATOM 2435 C CA . GLU B 1 117 ? -17.172 -1.581 -11.836 1 93.06 117 GLU B CA 1
ATOM 2436 C C . GLU B 1 117 ? -16.312 -0.328 -11.773 1 93.06 117 GLU B C 1
ATOM 2438 O O . GLU B 1 117 ? -15.125 -0.398 -11.422 1 93.06 117 GLU B O 1
ATOM 2443 N N . LYS B 1 118 ? -16.875 0.779 -12.156 1 91.25 118 LYS B N 1
ATOM 2444 C CA . LYS B 1 118 ? -16.109 2.029 -12.188 1 91.25 118 LYS B CA 1
ATOM 2445 C C . LYS B 1 118 ? -15.406 2.283 -10.859 1 91.25 118 LYS B C 1
ATOM 2447 O O . LYS B 1 118 ? -14.297 2.818 -10.836 1 91.25 118 LYS B O 1
ATOM 2452 N N . ASN B 1 119 ? -15.977 1.884 -9.781 1 93.69 119 ASN B N 1
ATOM 2453 C CA . ASN B 1 119 ? -15.391 2.201 -8.477 1 93.69 119 ASN B CA 1
ATOM 2454 C C . ASN B 1 119 ? -15.109 0.94 -7.668 1 93.69 119 ASN B C 1
ATOM 2456 O O . ASN B 1 119 ? -14.922 1.01 -6.449 1 93.69 119 ASN B O 1
ATOM 2460 N N . LYS B 1 120 ? -15.211 -0.195 -8.289 1 96 120 LYS B N 1
ATOM 2461 C CA . LYS B 1 120 ? -15.086 -1.452 -7.555 1 96 120 LYS B CA 1
ATOM 2462 C C . LYS B 1 120 ? -14.031 -2.354 -8.188 1 96 120 LYS B C 1
ATOM 2464 O O . LYS B 1 120 ? -14.117 -2.684 -9.367 1 96 120 LYS B O 1
ATOM 2469 N N . ILE B 1 121 ? -13.086 -2.738 -7.305 1 97 121 ILE B N 1
ATOM 2470 C CA . ILE B 1 121 ? -11.953 -3.518 -7.781 1 97 121 ILE B CA 1
ATOM 2471 C C . ILE B 1 121 ? -11.883 -4.844 -7.027 1 97 121 ILE B C 1
ATOM 2473 O O . ILE B 1 121 ? -12.031 -4.879 -5.805 1 97 121 ILE B O 1
ATOM 2477 N N . ALA B 1 122 ? -11.781 -5.898 -7.809 1 97.38 122 ALA B N 1
ATOM 2478 C CA . ALA B 1 122 ? -11.523 -7.219 -7.238 1 97.38 122 ALA B CA 1
ATOM 2479 C C . ALA B 1 122 ? -10.031 -7.496 -7.137 1 97.38 122 ALA B C 1
ATOM 2481 O O . ALA B 1 122 ? -9.305 -7.398 -8.133 1 97.38 122 ALA B O 1
ATOM 2482 N N . VAL B 1 123 ? -9.555 -7.766 -5.969 1 97.06 123 VAL B N 1
ATOM 2483 C CA . VAL B 1 123 ? -8.18 -8.211 -5.766 1 97.06 123 VAL B CA 1
ATOM 2484 C C . VAL B 1 123 ? -8.133 -9.727 -5.645 1 97.06 123 VAL B C 1
ATOM 2486 O O . VAL B 1 123 ? -8.758 -10.305 -4.75 1 97.06 123 VAL B O 1
ATOM 2489 N N . CYS B 1 124 ? -7.414 -10.336 -6.48 1 95.94 124 CYS B N 1
ATOM 2490 C CA . CYS B 1 124 ? -7.379 -11.789 -6.543 1 95.94 124 CYS B CA 1
ATOM 2491 C C . CYS B 1 124 ? -6.008 -12.32 -6.133 1 95.94 124 CYS B C 1
ATOM 2493 O O . CYS B 1 124 ? -4.98 -11.758 -6.508 1 95.94 124 CYS B O 1
ATOM 2495 N N . CYS B 1 125 ? -6.051 -13.375 -5.375 1 89.25 125 CYS B N 1
ATOM 2496 C CA . CYS B 1 125 ? -4.816 -14.062 -5 1 89.25 125 CYS B CA 1
ATOM 2497 C C . CYS B 1 125 ? -4.316 -14.945 -6.133 1 89.25 125 CYS B C 1
ATOM 2499 O O . CYS B 1 125 ? -5.07 -15.273 -7.051 1 89.25 125 CYS B O 1
ATOM 2501 N N . SER B 1 126 ? -3.023 -15.258 -6.016 1 85.5 126 SER B N 1
ATOM 2502 C CA . SER B 1 126 ? -2.467 -16.203 -6.98 1 85.5 126 SER B CA 1
ATOM 2503 C C . SER B 1 126 ? -3.086 -17.594 -6.816 1 85.5 126 SER B C 1
ATOM 2505 O O . SER B 1 126 ? -3.584 -17.922 -5.742 1 85.5 126 SER B O 1
ATOM 2507 N N . LYS B 1 127 ? -3.07 -18.312 -7.902 1 83.31 127 LYS B N 1
ATOM 2508 C CA . LYS B 1 127 ? -3.688 -19.625 -7.91 1 83.31 127 LYS B CA 1
ATOM 2509 C C . LYS B 1 127 ? -3.051 -20.547 -6.863 1 83.31 127 LYS B C 1
ATOM 2511 O O . LYS B 1 127 ? -3.744 -21.328 -6.215 1 83.31 127 LYS B O 1
ATOM 2516 N N . GLU B 1 128 ? -1.805 -20.453 -6.676 1 75.81 128 GLU B N 1
ATOM 2517 C CA . GLU B 1 128 ? -1.07 -21.328 -5.762 1 75.81 128 GLU B CA 1
ATOM 2518 C C . GLU B 1 128 ? -1.27 -20.906 -4.312 1 75.81 128 GLU B C 1
ATOM 2520 O O . GLU B 1 128 ? -0.933 -21.641 -3.389 1 75.81 128 GLU B O 1
ATOM 2525 N N . PHE B 1 129 ? -1.732 -19.719 -4.148 1 74.38 129 PHE B N 1
ATOM 2526 C CA . PHE B 1 129 ? -1.957 -19.172 -2.82 1 74.38 129 PHE B CA 1
ATOM 2527 C C . PHE B 1 129 ? -3.418 -19.312 -2.414 1 74.38 129 PHE B C 1
ATOM 2529 O O . PHE B 1 129 ? -4.23 -18.422 -2.658 1 74.38 129 PHE B O 1
ATOM 2536 N N . GLU B 1 130 ? -3.857 -20.438 -1.982 1 69.81 130 GLU B N 1
ATOM 2537 C CA . GLU B 1 130 ? -5.25 -20.688 -1.61 1 69.81 130 GLU B CA 1
ATOM 2538 C C . GLU B 1 130 ? -5.555 -20.125 -0.226 1 69.81 130 GLU B C 1
ATOM 2540 O O . GLU B 1 130 ? -4.867 -20.438 0.746 1 69.81 130 GLU B O 1
ATOM 2545 N N . ILE B 1 131 ? -6.426 -19.172 -0.211 1 73.56 131 ILE B N 1
ATOM 2546 C CA . ILE B 1 131 ? -6.91 -18.641 1.059 1 73.56 131 ILE B CA 1
ATOM 2547 C C . ILE B 1 131 ? -8.234 -19.312 1.425 1 73.56 131 ILE B C 1
ATOM 2549 O O . ILE B 1 131 ? -8.984 -19.734 0.545 1 73.56 131 ILE B O 1
ATOM 2553 N N . GLU B 1 132 ? -8.328 -19.531 2.713 1 77.69 132 GLU B N 1
ATOM 2554 C CA . GLU B 1 132 ? -9.648 -19.984 3.15 1 77.69 132 GLU B CA 1
ATOM 2555 C C . GLU B 1 132 ? -10.648 -18.828 3.15 1 77.69 132 GLU B C 1
ATOM 2557 O O . GLU B 1 132 ? -10.5 -17.875 3.916 1 77.69 132 GLU B O 1
ATOM 2562 N N . SER B 1 133 ? -11.609 -19 2.244 1 77.94 133 SER B N 1
ATOM 2563 C CA . SER B 1 133 ? -12.664 -18 2.176 1 77.94 133 SER B CA 1
ATOM 2564 C C . SER B 1 133 ? -13.562 -18.047 3.406 1 77.94 133 SER B C 1
ATOM 2566 O O . SER B 1 133 ? -14.188 -19.062 3.68 1 77.94 133 SER B O 1
ATOM 2568 N N . VAL B 1 134 ? -13.656 -16.969 4.16 1 84.19 134 VAL B N 1
ATOM 2569 C CA . VAL B 1 134 ? -14.406 -16.922 5.414 1 84.19 134 VAL B CA 1
ATOM 2570 C C . VAL B 1 134 ? -15.641 -16.047 5.254 1 84.19 134 VAL B C 1
ATOM 2572 O O . VAL B 1 134 ? -16.75 -16.438 5.648 1 84.19 134 VAL B O 1
ATOM 2575 N N . PHE B 1 135 ? -15.633 -15.047 4.578 1 92 135 PHE B N 1
ATOM 2576 C CA . PHE B 1 135 ? -16.688 -14.039 4.66 1 92 135 PHE B CA 1
ATOM 2577 C C . PHE B 1 135 ? -17.531 -14.031 3.393 1 92 135 PHE B C 1
ATOM 2579 O O . PHE B 1 135 ? -18.703 -13.68 3.428 1 92 135 PHE B O 1
ATOM 2586 N N . PHE B 1 136 ? -16.906 -14.312 2.264 1 93.06 136 PHE B N 1
ATOM 2587 C CA . PHE B 1 136 ? -17.656 -14.398 1.021 1 93.06 136 PHE B CA 1
ATOM 2588 C C . PHE B 1 136 ? -17.031 -15.414 0.075 1 93.06 136 PHE B C 1
ATOM 2590 O O . PHE B 1 136 ? -15.875 -15.781 0.232 1 93.06 136 PHE B O 1
ATOM 2597 N N . HIS B 1 137 ? -17.875 -15.945 -0.775 1 93.31 137 HIS B N 1
ATOM 2598 C CA . HIS B 1 137 ? -17.438 -16.906 -1.789 1 93.31 137 HIS B CA 1
ATOM 2599 C C . HIS B 1 137 ? -17.609 -16.328 -3.191 1 93.31 137 HIS B C 1
ATOM 2601 O O . HIS B 1 137 ? -18.531 -16.719 -3.918 1 93.31 137 HIS B O 1
ATOM 2607 N N . GLU B 1 138 ? -16.75 -15.422 -3.512 1 95.69 138 GLU B N 1
ATOM 2608 C CA . GLU B 1 138 ? -16.734 -14.773 -4.82 1 95.69 138 GLU B CA 1
ATOM 2609 C C . GLU B 1 138 ? -15.406 -15.008 -5.535 1 95.69 138 GLU B C 1
ATOM 2611 O O . GLU B 1 138 ? -14.344 -14.984 -4.91 1 95.69 138 GLU B O 1
ATOM 2616 N N . TYR B 1 139 ? -15.508 -15.273 -6.785 1 95.25 139 TYR B N 1
ATOM 2617 C CA . TYR B 1 139 ? -14.359 -15.641 -7.613 1 95.25 139 TYR B CA 1
ATOM 2618 C C . TYR B 1 139 ? -14.391 -14.891 -8.945 1 95.25 139 TYR B C 1
ATOM 2620 O O . TYR B 1 139 ? -15.453 -14.445 -9.391 1 95.25 139 TYR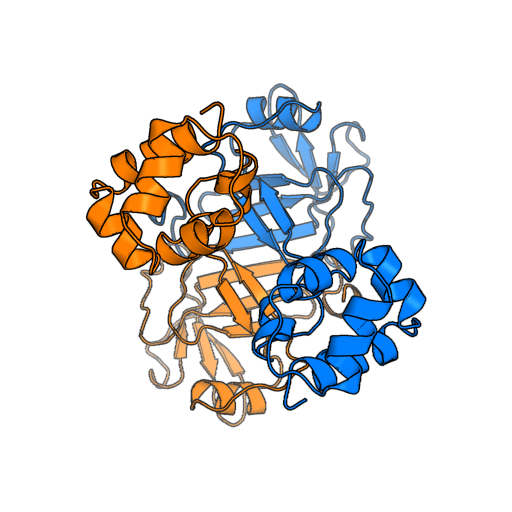 B O 1
ATOM 2628 N N . LEU B 1 140 ? -13.219 -14.742 -9.43 1 95.75 140 LEU B N 1
ATOM 2629 C CA . LEU B 1 140 ? -13.133 -14.188 -10.773 1 95.75 140 LEU B CA 1
ATOM 2630 C C . LEU B 1 140 ? -12.867 -15.289 -11.797 1 95.75 140 LEU B C 1
ATOM 2632 O O . LEU B 1 140 ? -11.891 -16.031 -11.68 1 95.75 140 LEU B O 1
ATOM 2636 N N . TYR B 1 141 ? -13.797 -15.484 -12.719 1 94.38 141 TYR B N 1
ATOM 2637 C CA . TYR B 1 141 ? -13.625 -16.406 -13.836 1 94.38 141 TYR B CA 1
ATOM 2638 C C . TYR B 1 141 ? -13.086 -15.672 -15.062 1 94.38 141 TYR B C 1
ATOM 2640 O O . TYR B 1 141 ? -13.688 -14.711 -15.539 1 94.38 141 TYR B O 1
ATOM 2648 N N . VAL B 1 142 ? -11.891 -16.172 -15.523 1 91.75 142 VAL B N 1
ATOM 2649 C CA . VAL B 1 142 ? -11.211 -15.469 -16.609 1 91.75 142 VAL B CA 1
ATOM 2650 C C . VAL B 1 142 ? -11.023 -16.406 -17.797 1 91.75 142 VAL B C 1
ATOM 2652 O O . VAL B 1 142 ? -10.414 -17.469 -17.672 1 91.75 142 VAL B O 1
ATOM 2655 N N . THR B 1 143 ? -11.539 -15.992 -18.906 1 86.5 143 THR B N 1
ATOM 2656 C CA . THR B 1 143 ? -11.305 -16.703 -20.156 1 86.5 143 THR B CA 1
ATOM 2657 C C . THR B 1 143 ? -10.656 -15.781 -21.188 1 86.5 143 THR B C 1
ATOM 2659 O O . THR B 1 143 ? -10.336 -14.633 -20.875 1 86.5 143 THR B O 1
ATOM 2662 N N . GLU B 1 144 ? -10.422 -16.344 -22.344 1 80.44 144 GLU B N 1
ATOM 2663 C CA . GLU B 1 144 ? -9.836 -15.555 -23.438 1 80.44 144 GLU B CA 1
ATOM 2664 C C . GLU B 1 144 ? -10.805 -14.477 -23.906 1 80.44 144 GLU B C 1
ATOM 2666 O O . GLU B 1 144 ? -10.383 -13.438 -24.422 1 80.44 144 GLU B O 1
ATOM 2671 N N . ASP B 1 145 ? -12.094 -14.664 -23.625 1 83.31 145 ASP B N 1
ATOM 2672 C CA . ASP B 1 145 ? -13.086 -13.797 -24.266 1 83.31 145 ASP B CA 1
ATOM 2673 C C . ASP B 1 145 ? -13.789 -12.922 -23.219 1 83.31 145 ASP B C 1
ATOM 2675 O O . ASP B 1 145 ? -14.438 -11.938 -23.578 1 83.31 145 ASP B O 1
ATOM 2679 N N . TYR B 1 146 ? -13.75 -13.352 -22.016 1 86.38 146 TYR B N 1
ATOM 2680 C CA . TYR B 1 146 ? -14.445 -12.508 -21.047 1 86.38 146 TYR B CA 1
ATOM 2681 C C . TYR B 1 146 ? -13.969 -12.789 -19.625 1 86.38 146 TYR B C 1
ATOM 2683 O O . TYR B 1 146 ? -13.172 -13.703 -19.406 1 86.38 146 TYR B O 1
ATOM 2691 N N . CYS B 1 147 ? -14.359 -11.984 -18.734 1 91.88 147 CYS B N 1
ATOM 2692 C CA . CYS B 1 147 ? -14.117 -12.078 -17.297 1 91.88 147 CYS B CA 1
ATOM 2693 C C . CYS B 1 147 ? -15.375 -11.734 -16.516 1 91.88 147 CYS B C 1
ATOM 2695 O O . CYS B 1 147 ? -16.047 -10.742 -16.797 1 91.88 147 CYS B O 1
ATOM 2697 N N . LYS B 1 148 ? -15.711 -12.609 -15.531 1 93.94 148 LYS B N 1
ATOM 2698 C CA . LYS B 1 148 ? -16.891 -12.312 -14.719 1 93.94 148 LYS B CA 1
ATOM 2699 C C . LYS B 1 148 ? -16.703 -12.812 -13.289 1 93.94 148 LYS B C 1
ATOM 2701 O O . LYS B 1 148 ? -15.945 -13.75 -13.039 1 93.94 148 LYS B O 1
ATOM 2706 N N . VAL B 1 149 ? -17.438 -12.172 -12.406 1 96.81 149 VAL B N 1
ATOM 2707 C CA . VAL B 1 149 ? -17.469 -12.617 -11.016 1 96.81 149 VAL B CA 1
ATOM 2708 C C . VAL B 1 149 ? -18.484 -13.742 -10.859 1 96.81 149 VAL B C 1
ATOM 2710 O O . VAL B 1 149 ? -19.609 -13.648 -11.352 1 96.81 149 VAL B O 1
ATOM 2713 N N . VAL B 1 150 ? -18.031 -14.773 -10.164 1 96.25 150 VAL B N 1
ATOM 2714 C CA . VAL B 1 150 ? -18.922 -15.914 -9.945 1 96.25 150 VAL B CA 1
ATOM 2715 C C . VAL B 1 150 ? -18.938 -16.281 -8.469 1 96.25 150 VAL B C 1
ATOM 2717 O O . VAL B 1 150 ? -18 -15.969 -7.727 1 96.25 150 VAL B O 1
ATOM 2720 N N . GLU B 1 151 ? -20 -17 -8.039 1 93.56 151 GLU B N 1
ATOM 2721 C CA . GLU B 1 151 ? -20.188 -17.281 -6.621 1 93.56 151 GLU B CA 1
ATOM 2722 C C . GLU B 1 151 ? -19.844 -18.734 -6.301 1 93.56 151 GLU B C 1
ATOM 2724 O O . GLU B 1 151 ? -20.062 -19.188 -5.176 1 93.56 151 GLU B O 1
ATOM 2729 N N . SER B 1 152 ? -19.438 -19.469 -7.242 1 91.44 152 SER B N 1
ATOM 2730 C CA . SER B 1 152 ? -18.969 -20.844 -7.051 1 91.44 152 SER B CA 1
ATOM 2731 C C . SER B 1 152 ? -17.844 -21.188 -8.031 1 91.44 152 SER B C 1
ATOM 2733 O O . SER B 1 152 ? -17.906 -20.828 -9.203 1 91.44 152 SER B O 1
ATOM 2735 N N . LYS B 1 153 ? -16.891 -21.812 -7.484 1 86.5 153 LYS B N 1
ATOM 2736 C CA . LYS B 1 153 ? -15.766 -22.203 -8.344 1 86.5 153 LYS B CA 1
ATOM 2737 C C . LYS B 1 153 ? -16.016 -23.578 -8.969 1 86.5 153 LYS B C 1
ATOM 2739 O O . LYS B 1 153 ? -15.398 -23.922 -9.977 1 86.5 153 LYS B O 1
ATOM 2744 N N . ASP B 1 154 ? -16.969 -24.312 -8.5 1 89.62 154 ASP B N 1
ATOM 2745 C CA . ASP B 1 154 ? -17.156 -25.703 -8.883 1 89.62 154 ASP B CA 1
ATOM 2746 C C . ASP B 1 154 ? -17.828 -25.812 -10.25 1 89.62 154 ASP B C 1
ATOM 2748 O O . ASP B 1 154 ? -17.75 -26.844 -10.906 1 89.62 154 ASP B O 1
ATOM 2752 N N . LEU B 1 155 ? -18.438 -24.828 -10.742 1 91.12 155 LEU B N 1
ATOM 2753 C CA . LEU B 1 155 ? -19.172 -24.844 -12 1 91.12 155 LEU B CA 1
ATOM 2754 C C . LEU B 1 155 ? -18.281 -24.453 -13.172 1 91.12 155 LEU B C 1
ATOM 2756 O O . LEU B 1 155 ? -18.719 -24.484 -14.32 1 91.12 155 LEU B O 1
ATOM 2760 N N . TYR B 1 156 ? -17.047 -24.125 -12.867 1 91.12 156 TYR B N 1
ATOM 2761 C CA . TYR B 1 156 ? -16.156 -23.578 -13.891 1 91.12 156 TYR B CA 1
ATOM 2762 C C . TYR B 1 156 ? -14.844 -24.344 -13.922 1 91.12 156 TYR B C 1
ATOM 2764 O O . TYR B 1 156 ? -14.508 -25.062 -12.969 1 91.12 156 TYR B O 1
ATOM 2772 N N . ASP B 1 157 ? -14.188 -24.172 -15.055 1 90.69 157 ASP B N 1
ATOM 2773 C CA . ASP B 1 157 ? -12.836 -24.719 -15.125 1 90.69 157 ASP B CA 1
ATOM 2774 C C . ASP B 1 157 ? -11.938 -24.078 -14.07 1 90.69 157 ASP B C 1
ATOM 2776 O O . ASP B 1 157 ? -11.68 -22.859 -14.117 1 90.69 157 ASP B O 1
ATOM 2780 N N . GLN B 1 158 ? -11.43 -24.875 -13.188 1 88.69 158 GLN B N 1
ATOM 2781 C CA . GLN B 1 158 ? -10.672 -24.391 -12.031 1 88.69 158 GLN B CA 1
ATOM 2782 C C . GLN B 1 158 ? -9.391 -23.688 -12.469 1 88.69 158 GLN B C 1
ATOM 2784 O O . GLN B 1 158 ? -8.867 -22.828 -11.75 1 88.69 158 GLN B O 1
ATOM 2789 N N . ARG B 1 159 ? -8.984 -24.047 -13.633 1 87.69 159 ARG B N 1
ATOM 2790 C CA . ARG B 1 159 ? -7.762 -23.422 -14.133 1 87.69 159 ARG B CA 1
ATOM 2791 C C . ARG B 1 159 ? -7.969 -21.938 -14.414 1 87.69 159 ARG B C 1
ATOM 2793 O O . ARG B 1 159 ? -7.008 -21.172 -14.453 1 87.69 159 ARG B O 1
ATOM 2800 N N . ASN B 1 160 ? -9.188 -21.562 -14.578 1 91.44 160 ASN B N 1
ATOM 2801 C CA . ASN B 1 160 ? -9.492 -20.188 -14.984 1 91.44 160 ASN B CA 1
ATOM 2802 C C . ASN B 1 160 ? -10.219 -19.422 -13.875 1 91.44 160 ASN B C 1
ATOM 2804 O O . ASN B 1 160 ? -10.805 -18.375 -14.125 1 91.44 160 ASN B O 1
ATOM 2808 N N . VAL B 1 161 ? -10.266 -20 -12.703 1 93.44 161 VAL B N 1
ATOM 2809 C CA . VAL B 1 161 ? -10.977 -19.375 -11.594 1 93.44 161 VAL B CA 1
ATOM 2810 C C . VAL B 1 161 ? -9.977 -18.891 -10.547 1 93.44 161 VAL B C 1
ATOM 2812 O O . VAL B 1 161 ? -9.078 -19.641 -10.141 1 93.44 161 VAL B O 1
ATOM 2815 N N . TYR B 1 162 ? -10.227 -17.641 -10.102 1 93.69 162 TYR B N 1
ATOM 2816 C CA . TYR B 1 162 ? -9.344 -17.031 -9.102 1 93.69 162 TYR B CA 1
ATOM 2817 C C . TYR B 1 162 ? -10.141 -16.531 -7.906 1 93.69 162 TYR B C 1
ATOM 2819 O O . TYR B 1 162 ? -11.219 -15.945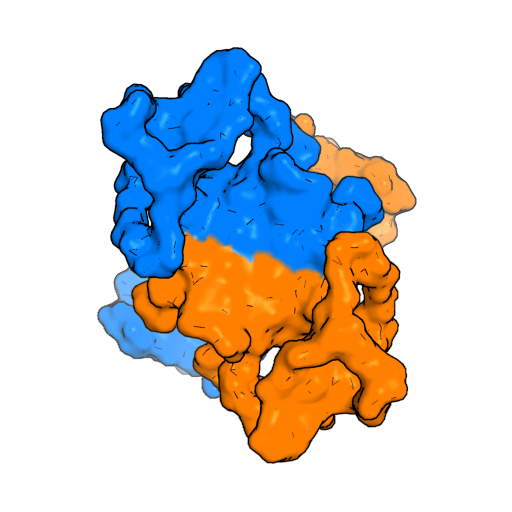 -8.07 1 93.69 162 TYR B O 1
ATOM 2827 N N . THR B 1 163 ? -9.617 -16.75 -6.723 1 94 163 THR B N 1
ATOM 2828 C CA . THR B 1 163 ? -10.289 -16.312 -5.504 1 94 163 THR B CA 1
ATOM 2829 C C . THR B 1 163 ? -10.141 -14.812 -5.32 1 94 163 THR B C 1
ATOM 2831 O O . THR B 1 163 ? -9.039 -14.273 -5.398 1 94 163 THR B O 1
ATOM 2834 N N . ILE B 1 164 ? -11.266 -14.156 -5.168 1 96.44 164 ILE B N 1
ATOM 2835 C CA . ILE B 1 164 ? -11.227 -12.75 -4.785 1 96.44 164 ILE B CA 1
ATOM 2836 C C . ILE B 1 164 ? -10.953 -12.633 -3.285 1 96.44 164 ILE B C 1
ATOM 2838 O O . ILE B 1 164 ? -11.797 -13 -2.465 1 96.44 164 ILE B O 1
ATOM 2842 N N . CYS B 1 165 ? -9.852 -12.094 -2.914 1 94.31 165 CYS B N 1
ATOM 2843 C CA . CYS B 1 165 ? -9.445 -12.047 -1.514 1 94.31 165 CYS B CA 1
ATOM 2844 C C . CYS B 1 165 ? -9.836 -10.719 -0.876 1 94.31 165 CYS B C 1
ATOM 2846 O O . CYS B 1 165 ? -9.859 -10.602 0.35 1 94.31 165 CYS B O 1
ATOM 2848 N N . GLU B 1 166 ? -10.039 -9.766 -1.68 1 96.12 166 GLU B N 1
ATOM 2849 C CA . GLU B 1 166 ? -10.328 -8.422 -1.193 1 96.12 166 GLU B CA 1
ATOM 2850 C C . GLU B 1 166 ? -11.125 -7.625 -2.225 1 96.12 166 GLU B C 1
ATOM 2852 O O . GLU B 1 166 ? -10.836 -7.684 -3.42 1 96.12 166 GLU B O 1
ATOM 2857 N N . TRP B 1 167 ? -12.18 -6.945 -1.79 1 97.38 167 TRP B N 1
ATOM 2858 C CA . TRP B 1 167 ? -12.836 -5.906 -2.578 1 97.38 167 TRP B CA 1
ATOM 2859 C C . TRP B 1 167 ? -12.383 -4.52 -2.137 1 97.38 167 TRP B C 1
ATOM 2861 O O . TRP B 1 167 ? -12.312 -4.234 -0.938 1 97.38 167 TRP B O 1
ATOM 2871 N N . ARG B 1 168 ? -12.016 -3.734 -3.092 1 97 168 ARG B N 1
ATOM 2872 C CA . ARG B 1 168 ? -11.797 -2.312 -2.838 1 97 168 ARG B CA 1
ATOM 2873 C C . ARG B 1 168 ? -12.836 -1.461 -3.557 1 97 168 ARG B C 1
ATOM 2875 O O . ARG B 1 168 ? -13 -1.566 -4.773 1 97 168 ARG B O 1
ATOM 2882 N N . ILE B 1 169 ? -13.523 -0.681 -2.807 1 96.75 169 ILE B N 1
ATOM 2883 C CA . ILE B 1 169 ? -14.578 0.175 -3.334 1 96.75 169 ILE B CA 1
ATOM 2884 C C . ILE B 1 169 ? -14.242 1.64 -3.07 1 96.75 169 ILE B C 1
ATOM 2886 O O . ILE B 1 169 ? -14.172 2.07 -1.916 1 96.75 169 ILE B O 1
ATOM 2890 N N . TYR B 1 170 ? -14.047 2.33 -4.105 1 94.31 170 TYR B N 1
ATOM 2891 C CA . TYR B 1 170 ? -13.578 3.707 -3.99 1 94.31 170 TYR B CA 1
ATOM 2892 C C . TYR B 1 170 ? -14.742 4.688 -4.121 1 94.31 170 TYR B C 1
ATOM 2894 O O . TYR B 1 170 ? -15.695 4.434 -4.859 1 94.31 170 TYR B O 1
ATOM 2902 N N . ASN B 1 171 ? -14.578 5.766 -3.416 1 92.69 171 ASN B N 1
ATOM 2903 C CA . ASN B 1 171 ? -15.594 6.809 -3.469 1 92.69 171 ASN B CA 1
ATOM 2904 C C . ASN B 1 171 ? -15.352 7.777 -4.621 1 92.69 171 ASN B C 1
ATOM 2906 O O . ASN B 1 171 ? -16.203 8.617 -4.926 1 92.69 171 ASN B O 1
ATOM 2910 N N . VAL B 1 172 ? -14.211 7.785 -5.188 1 79.94 172 VAL B N 1
ATOM 2911 C CA . VAL B 1 172 ? -13.859 8.648 -6.305 1 79.94 172 VAL B CA 1
ATOM 2912 C C . VAL B 1 172 ? -13.547 7.805 -7.539 1 79.94 172 VAL B C 1
ATOM 2914 O O . VAL B 1 172 ? -13.344 6.59 -7.43 1 79.94 172 VAL B O 1
ATOM 2917 N N . ASP B 1 173 ? -13.594 8.469 -8.672 1 65.56 173 ASP B N 1
ATOM 2918 C CA . ASP B 1 173 ? -13.234 7.746 -9.891 1 65.56 173 ASP B CA 1
ATOM 2919 C C . ASP B 1 173 ? -11.734 7.469 -9.938 1 65.56 173 ASP B C 1
ATOM 2921 O O . ASP B 1 173 ? -10.922 8.398 -9.852 1 65.56 173 ASP B O 1
ATOM 2925 N N . PHE B 1 174 ? -11.312 6.273 -9.57 1 57.03 174 PHE B N 1
ATOM 2926 C CA . PHE B 1 174 ? -9.945 5.773 -9.586 1 57.03 174 PHE B CA 1
ATOM 2927 C C . PHE B 1 174 ? -9.195 6.285 -10.812 1 57.03 174 PHE B C 1
ATOM 2929 O O . PHE B 1 174 ? -7.984 6.504 -10.75 1 57.03 174 PHE B O 1
ATOM 2936 N N . SER B 1 175 ? -9.734 6.41 -11.969 1 50.28 175 SER B N 1
ATOM 2937 C CA . SER B 1 175 ? -9.07 6.875 -13.18 1 50.28 175 SER B CA 1
ATOM 2938 C C . SER B 1 175 ? -8.539 8.297 -13.016 1 50.28 175 SER B C 1
ATOM 2940 O O . SER B 1 175 ? -7.59 8.695 -13.688 1 50.28 175 SER B O 1
ATOM 2942 N N . GLN B 1 176 ? -9.062 9.102 -12.086 1 39.09 176 GLN B N 1
ATOM 2943 C CA . GLN B 1 176 ? -8.734 10.516 -11.977 1 39.09 176 GLN B CA 1
ATOM 2944 C C . GLN B 1 176 ? -7.621 10.758 -10.969 1 39.09 176 GLN B C 1
ATOM 2946 O O . GLN B 1 176 ? -7.105 11.867 -10.852 1 39.09 176 GLN B O 1
ATOM 2951 N N . SER B 1 177 ? -7.363 9.852 -10.227 1 41.41 177 SER B N 1
ATOM 2952 C CA . SER B 1 177 ? -6.477 10.188 -9.117 1 41.41 177 SER B CA 1
ATOM 2953 C C . SER B 1 177 ? -5.016 9.93 -9.484 1 41.41 177 SER B C 1
ATOM 2955 O O . SER B 1 177 ? -4.129 10.039 -8.633 1 41.41 177 SER B O 1
ATOM 2957 N N . ASN B 1 178 ? -4.574 9.266 -10.477 1 37.56 178 ASN B N 1
ATOM 2958 C CA . ASN B 1 178 ? -3.178 9.195 -10.891 1 37.56 178 ASN B CA 1
ATOM 2959 C C . ASN B 1 178 ? -2.781 10.398 -11.742 1 37.56 178 ASN B C 1
ATOM 2961 O O . ASN B 1 178 ? -3.537 10.812 -12.625 1 37.56 178 ASN B O 1
#

InterPro domains:
  IPR001387 Cro/C1-type, helix-turn-helix domain [PS50943] (14-61)
  IPR001387 Cro/C1-type, helix-turn-helix domain [cd00093] (5-61)
  IPR010982 Lambda repressor-like, DNA-binding domain superfamily [G3DSA:1.10.260.40] (1-68)
  IPR010982 Lambda repressor-like, DNA-binding domain superfamily [SSF47413] (4-71)

Solvent-accessible surface area (backbone atoms only — not comparable to full-atom values): 19249 Å² total; per-residue (Å²): 118,90,35,28,19,47,43,49,50,49,47,32,57,75,68,67,47,53,67,57,56,50,14,54,53,32,72,42,57,44,64,59,54,47,47,37,48,75,66,58,28,57,72,58,95,56,44,58,48,45,15,60,37,66,53,26,16,46,56,15,53,62,71,56,49,73,45,59,51,29,70,53,77,33,76,29,43,48,42,70,48,50,62,59,38,51,42,40,75,73,66,45,83,77,65,69,81,60,47,63,44,43,31,59,58,88,39,50,90,65,32,37,24,32,62,78,47,87,37,32,31,41,31,26,30,12,81,89,40,78,71,74,68,69,71,52,64,47,28,42,37,52,44,89,86,46,70,47,80,37,71,60,65,84,87,47,65,64,92,34,46,32,51,41,46,30,38,41,36,37,16,42,63,64,87,67,73,115,119,89,36,27,21,47,44,49,52,49,48,31,57,75,68,67,46,52,68,58,55,49,14,55,53,33,72,42,57,44,63,60,54,47,48,37,48,73,64,58,28,56,72,58,92,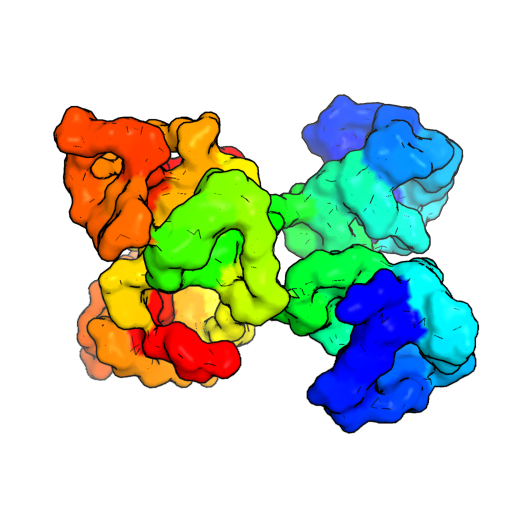56,46,59,49,45,15,61,38,67,53,26,16,47,56,14,54,62,71,57,50,68,44,59,52,30,70,54,76,33,78,28,41,47,42,70,49,51,62,59,39,51,43,40,75,74,67,45,83,78,66,78,80,60,47,60,44,44,31,60,58,88,39,52,92,65,32,36,24,33,63,76,47,85,37,30,32,40,31,25,30,13,82,88,40,78,72,73,66,68,72,51,64,45,27,40,39,51,44,90,86,46,70,47,79,37,71,60,65,84,86,46,66,61,90,35,47,31,51,41,45,29,39,40,35,37,16,40,62,63,84,71,72,114

pLDDT: mean 84.33, std 11.78, range [36.09, 97.38]

Secondary structure (DSSP, 8-state):
--SHHHHHHHHHHHHT--HHHHHHHTT--HHHHHHHHHTT-S--TTHHHHHHHTTB-HHHHHH--S-SB----EEEEE---HHHHHHHHTTPPPPTT-EEEEESS---SS-EEEEEETTEEEEE--TTS-----S---EEEE-SS-EEEES-STTS-GGGEEEEEEEEEESS-GGG--/--SHHHHHHHHHHHHT--HHHHHHHTT--HHHHHHHHHTT-S--TTHHHHHHHTTB-HHHHHH--S-SB----EEEEE---HHHHHHHHTTPPPPTT-EEEEESS---SS-EEEEEETTEEEEE--TTS-----S---EEEE-SS-EEEES-STTS-GGGEEEEEEEEEESS-GGG--

Foldseek 3Di:
DQALLVLVVVLCVVVVHDLCVLCVLLVHDSVVNVCCNVVVHRADPSLVSSCVSSQFCSCCSNPVPDGRHNLQKDWAWEDADLQVVVCVLVPDDDDPPTDTDIDSDQQEDHWHKYDPDQFKIFTWGRLVRDDDDDPAQWKWFGDNVDIDIDRDCPVDDVVRITGRPDMGGDPDRVVPPD/DQALLVLVVVLCVVVVHDLCVLCVLLVHDSVVNVCCNVVVHRADPSLVSSCVSSQFDSCCSNPVPDGRHNLQKDWAWEDADLQVVVCVLVPDDDDPPTDTDIDSDQQEDHWHKYDPDQFKIFTWGRLVRDDDDDPAQWKWFGDNVDIDIDRDCPVDDVVRITGRPDMGGDPDRPVPPD